Protein AF-A0A261ARB0-F1 (afdb_monomer_lite)

Organism: Caenorhabditis remanei (NCBI:txid31234)

Structure (mmCIF, N/CA/C/O backbone):
data_AF-A0A261ARB0-F1
#
_entry.id   AF-A0A261ARB0-F1
#
loop_
_atom_site.group_PDB
_atom_site.id
_atom_site.type_symbol
_atom_site.label_atom_id
_atom_site.label_alt_id
_atom_site.label_comp_id
_atom_site.label_asym_id
_atom_site.label_entity_id
_atom_site.label_seq_id
_atom_site.pdbx_PDB_ins_code
_atom_site.Cartn_x
_atom_site.Cartn_y
_atom_site.Cartn_z
_atom_site.occupancy
_atom_site.B_iso_or_equiv
_atom_site.auth_seq_id
_atom_site.auth_comp_id
_atom_site.auth_asym_id
_atom_site.auth_atom_id
_atom_site.pdbx_PDB_model_num
ATOM 1 N N . THR A 1 1 ? -3.630 -7.284 15.036 1.00 89.62 1 THR A N 1
ATOM 2 C CA . THR A 1 1 ? -4.280 -7.640 13.750 1.00 89.62 1 THR A CA 1
ATOM 3 C C . THR A 1 1 ? -5.799 -7.590 13.781 1.00 89.62 1 THR A C 1
ATOM 5 O O . THR A 1 1 ? -6.356 -6.786 13.048 1.00 89.62 1 THR A O 1
ATOM 8 N N . ARG A 1 2 ? -6.492 -8.403 14.602 1.00 92.38 2 ARG A N 1
ATOM 9 C CA . ARG A 1 2 ? -7.974 -8.463 14.611 1.00 92.38 2 ARG A CA 1
ATOM 10 C C . ARG A 1 2 ? -8.639 -7.103 14.862 1.00 92.38 2 ARG A C 1
ATOM 12 O O . ARG A 1 2 ? -9.608 -6.782 14.191 1.00 92.38 2 ARG A O 1
ATOM 19 N N . GLN A 1 3 ? -8.074 -6.296 15.763 1.00 92.00 3 GLN A N 1
ATOM 20 C CA . GLN A 1 3 ? -8.519 -4.920 16.012 1.00 92.00 3 GLN A CA 1
ATOM 21 C C . GLN A 1 3 ? -8.447 -4.054 14.749 1.00 92.00 3 GLN A C 1
ATOM 23 O O . GLN A 1 3 ? -9.445 -3.447 14.383 1.00 92.00 3 GLN A O 1
ATOM 28 N N . LEU A 1 4 ? -7.310 -4.048 14.044 1.00 93.94 4 LEU A N 1
ATOM 29 C CA . LEU A 1 4 ? -7.171 -3.296 12.794 1.00 93.94 4 LEU A CA 1
ATOM 30 C C . LEU A 1 4 ? -8.179 -3.771 11.740 1.00 93.94 4 LEU A C 1
ATOM 32 O O . LEU A 1 4 ? -8.838 -2.951 11.116 1.00 93.94 4 LEU A O 1
ATOM 36 N N . ALA A 1 5 ? -8.330 -5.087 11.567 1.00 94.06 5 ALA A N 1
ATOM 37 C CA . ALA A 1 5 ? -9.292 -5.646 10.622 1.00 94.06 5 ALA A CA 1
ATOM 38 C C . ALA A 1 5 ? -10.734 -5.205 10.941 1.00 94.06 5 ALA A C 1
ATOM 40 O O . ALA A 1 5 ? -11.453 -4.758 10.054 1.00 94.06 5 ALA A O 1
ATOM 41 N N . TYR A 1 6 ? -11.137 -5.262 12.211 1.00 94.31 6 TYR A N 1
ATOM 42 C CA . TYR A 1 6 ? -12.455 -4.797 12.644 1.00 94.31 6 TYR A CA 1
ATOM 43 C C . TYR A 1 6 ? -12.663 -3.302 12.362 1.00 94.31 6 TYR A C 1
ATOM 45 O O . TYR A 1 6 ? -13.701 -2.909 11.842 1.00 94.31 6 TYR A O 1
ATOM 53 N N . ARG A 1 7 ? -11.655 -2.470 12.647 1.00 94.62 7 ARG A N 1
ATOM 54 C CA . ARG A 1 7 ? -11.719 -1.019 12.414 1.00 94.62 7 ARG A CA 1
ATOM 55 C C . ARG A 1 7 ? -11.799 -0.684 10.928 1.00 94.62 7 ARG A C 1
ATOM 57 O O . ARG A 1 7 ? -12.638 0.117 10.546 1.00 94.62 7 ARG A O 1
ATOM 64 N N . LEU A 1 8 ? -11.009 -1.354 10.089 1.00 94.56 8 LEU A N 1
ATOM 65 C CA . LEU A 1 8 ? -11.059 -1.186 8.634 1.00 94.56 8 LEU A CA 1
ATOM 66 C C . LEU A 1 8 ? -12.407 -1.612 8.037 1.00 94.56 8 LEU A C 1
ATOM 68 O O . LEU A 1 8 ? -12.865 -0.982 7.093 1.00 94.56 8 LEU A O 1
ATOM 72 N N . GLN A 1 9 ? -13.051 -2.653 8.574 1.00 93.00 9 GLN A N 1
ATOM 73 C CA . GLN A 1 9 ? -14.403 -3.051 8.154 1.00 93.00 9 GLN A CA 1
ATOM 74 C C . GLN A 1 9 ? -15.481 -2.036 8.548 1.00 93.00 9 GLN A C 1
ATOM 76 O O . GLN A 1 9 ? -16.544 -2.029 7.937 1.00 93.00 9 GLN A O 1
ATOM 81 N N . GLY A 1 10 ? -15.222 -1.206 9.563 1.00 92.88 10 GLY A N 1
ATOM 82 C CA . GLY A 1 10 ? -16.124 -0.134 9.979 1.00 92.88 10 GLY A CA 1
ATOM 83 C C . GLY A 1 10 ? -16.085 1.101 9.076 1.00 92.88 10 GLY A C 1
ATOM 84 O O . GLY A 1 10 ? -16.939 1.966 9.230 1.00 92.88 10 GLY A O 1
ATOM 85 N N . ILE A 1 11 ? -15.121 1.192 8.155 1.00 93.12 11 ILE A N 1
ATOM 86 C CA . ILE A 1 11 ? -14.990 2.319 7.228 1.00 93.12 11 ILE A CA 1
ATOM 87 C C . ILE A 1 11 ? -15.753 2.006 5.940 1.00 93.12 11 ILE A C 1
ATOM 89 O O . ILE A 1 11 ? -15.511 0.988 5.282 1.00 93.12 11 ILE A O 1
ATOM 93 N N . ASP A 1 12 ? -16.633 2.923 5.544 1.00 90.44 12 ASP A N 1
ATOM 94 C CA . ASP A 1 12 ? -17.439 2.781 4.336 1.00 90.44 12 ASP A CA 1
ATOM 95 C C . ASP A 1 12 ? -16.574 2.634 3.078 1.00 90.44 12 ASP A C 1
ATOM 97 O O . ASP A 1 12 ? -15.671 3.427 2.793 1.00 90.44 12 ASP A O 1
ATOM 101 N N . GLY A 1 13 ? -16.877 1.599 2.294 1.00 90.00 13 GLY A N 1
ATOM 102 C CA . GLY A 1 13 ? -16.214 1.338 1.021 1.00 90.00 13 GLY A CA 1
ATOM 103 C C . GLY A 1 13 ? -14.846 0.661 1.128 1.00 90.00 13 GLY A C 1
ATOM 104 O O . GLY A 1 13 ? -14.172 0.522 0.104 1.00 90.00 13 GLY A O 1
ATOM 105 N N . ILE A 1 14 ? -14.431 0.212 2.319 1.00 94.94 14 ILE A N 1
ATOM 106 C CA . ILE A 1 14 ? -13.283 -0.684 2.501 1.00 94.94 14 ILE A CA 1
ATOM 107 C C . ILE A 1 14 ? -13.756 -2.136 2.589 1.00 94.94 14 ILE A C 1
ATOM 109 O O . ILE A 1 14 ? -14.727 -2.475 3.256 1.00 94.94 14 ILE A O 1
ATOM 113 N N . SER A 1 15 ? -13.031 -3.032 1.920 1.00 94.62 15 SER A N 1
ATOM 114 C CA . SER A 1 15 ? -13.270 -4.472 1.977 1.00 94.62 15 SER A CA 1
ATOM 115 C C . SER A 1 15 ? -11.968 -5.216 2.249 1.00 94.62 15 SER A C 1
ATOM 117 O O . SER A 1 15 ? -10.971 -5.030 1.547 1.00 94.62 15 SER A O 1
ATOM 119 N N . ILE A 1 16 ? -11.978 -6.090 3.255 1.00 95.31 16 ILE A N 1
ATOM 120 C CA . ILE A 1 16 ? -10.840 -6.960 3.568 1.00 95.31 16 ILE A CA 1
ATOM 121 C C . ILE A 1 16 ? -10.724 -8.069 2.521 1.00 95.31 16 ILE A C 1
ATOM 123 O O . ILE A 1 16 ? -11.716 -8.656 2.088 1.00 95.31 16 ILE A O 1
ATOM 127 N N . LYS A 1 17 ? -9.489 -8.364 2.112 1.00 93.25 17 LYS A N 1
ATOM 128 C CA . LYS A 1 17 ? -9.163 -9.466 1.206 1.00 93.25 17 LYS A CA 1
ATOM 129 C C . LYS A 1 17 ? -8.597 -10.643 1.995 1.00 93.25 17 LYS A C 1
ATOM 131 O O . LYS A 1 17 ? -7.531 -10.537 2.591 1.00 93.25 17 LYS A O 1
ATOM 136 N N . GLY A 1 18 ? -9.300 -11.775 1.940 1.00 89.50 18 GLY A N 1
ATOM 137 C CA . GLY A 1 18 ? -8.934 -12.991 2.671 1.00 89.50 18 GLY A CA 1
ATOM 138 C C . GLY A 1 18 ? -9.277 -12.910 4.161 1.00 89.50 18 GLY A C 1
ATOM 139 O O . GLY A 1 18 ? -10.147 -12.136 4.559 1.00 89.50 18 GLY A O 1
ATOM 140 N N . SER A 1 19 ? -8.601 -13.722 4.975 1.00 86.62 19 SER A N 1
ATOM 141 C CA . SER A 1 19 ? -8.744 -13.724 6.431 1.00 86.62 19 SER A CA 1
ATOM 142 C C . SER A 1 19 ? -7.543 -13.054 7.108 1.00 86.62 19 SER A C 1
ATOM 144 O O . SER A 1 19 ? -6.388 -13.255 6.734 1.00 86.62 19 SER A O 1
ATOM 146 N N . ALA A 1 20 ? -7.817 -12.226 8.116 1.00 89.19 20 ALA A N 1
ATOM 147 C CA . ALA A 1 20 ? -6.812 -11.482 8.876 1.00 89.19 20 ALA A CA 1
ATOM 148 C C . ALA A 1 20 ? -6.380 -12.249 10.143 1.00 89.19 20 ALA A C 1
ATOM 150 O O . ALA A 1 20 ? -6.387 -11.699 11.247 1.00 89.19 20 ALA A O 1
ATOM 151 N N . ASP A 1 21 ? -6.041 -13.532 9.986 1.00 88.94 21 ASP A N 1
ATOM 152 C CA . ASP A 1 21 ? -5.803 -14.447 11.116 1.00 88.94 21 ASP A CA 1
ATOM 153 C C . ASP A 1 21 ? -4.404 -14.299 11.735 1.00 88.94 21 ASP A C 1
ATOM 155 O O . ASP A 1 21 ? -4.194 -14.651 12.894 1.00 88.94 21 ASP A O 1
ATOM 159 N N . LEU A 1 22 ? -3.445 -13.767 10.969 1.00 90.56 22 LEU A N 1
ATOM 160 C CA . LEU A 1 22 ? -2.032 -13.680 11.353 1.00 90.56 22 LEU A CA 1
ATOM 161 C C . LEU A 1 22 ? -1.572 -12.224 11.520 1.00 90.56 22 LEU A C 1
ATOM 163 O O . LEU A 1 22 ? -2.205 -11.437 12.218 1.00 90.56 22 LEU A O 1
ATOM 167 N N . CYS A 1 23 ? -0.433 -11.856 10.937 1.00 92.50 23 CYS A N 1
ATOM 168 C CA . CYS A 1 23 ? 0.206 -10.552 11.094 1.00 92.50 23 CYS A CA 1
ATOM 169 C C . CYS A 1 23 ? 0.070 -9.655 9.861 1.00 92.50 23 CYS A C 1
ATOM 171 O O . CYS A 1 23 ? 0.704 -8.615 9.810 1.00 92.50 23 CYS A O 1
ATOM 173 N N . VAL A 1 24 ? -0.727 -10.020 8.859 1.00 94.69 24 VAL A N 1
ATOM 174 C CA . VAL A 1 24 ? -0.907 -9.198 7.655 1.00 94.69 24 VAL A CA 1
ATOM 175 C C . VAL A 1 24 ? -2.391 -8.974 7.428 1.00 94.69 24 VAL A C 1
ATOM 177 O O . VAL A 1 24 ? -3.173 -9.921 7.464 1.00 94.69 24 VAL A O 1
ATOM 180 N N . VAL A 1 25 ? -2.771 -7.721 7.184 1.00 95.50 25 VAL A N 1
ATOM 181 C CA . VAL A 1 25 ? -4.135 -7.356 6.791 1.00 95.50 25 VAL A CA 1
ATOM 182 C C . VAL A 1 25 ? -4.091 -6.807 5.378 1.00 95.50 25 VAL A C 1
ATOM 184 O O . VAL A 1 25 ? -3.419 -5.809 5.129 1.00 95.50 25 VAL A O 1
ATOM 187 N N . ALA A 1 26 ? -4.788 -7.463 4.454 1.00 95.88 26 ALA A N 1
ATOM 188 C CA . ALA A 1 26 ? -4.976 -6.968 3.099 1.00 95.88 26 ALA A CA 1
ATOM 189 C C . ALA A 1 26 ? -6.374 -6.364 2.961 1.00 95.88 26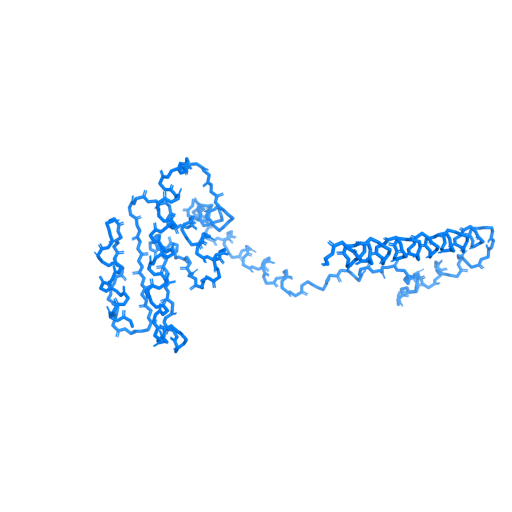 ALA A C 1
ATOM 191 O O . ALA A 1 26 ? -7.364 -6.961 3.386 1.00 95.88 26 ALA A O 1
ATOM 192 N N . PHE A 1 27 ? -6.465 -5.192 2.348 1.00 95.81 27 PHE A N 1
ATOM 193 C CA . PHE A 1 27 ? -7.720 -4.493 2.117 1.00 95.81 27 PHE A CA 1
ATOM 194 C C . PHE A 1 27 ? -7.733 -3.859 0.728 1.00 95.81 27 PHE A C 1
ATOM 196 O O . PHE A 1 27 ? -6.706 -3.646 0.089 1.00 95.81 27 PHE A O 1
ATOM 203 N N . THR A 1 28 ? -8.926 -3.582 0.235 1.00 95.50 28 THR A N 1
ATOM 204 C CA . THR A 1 28 ? -9.155 -2.796 -0.973 1.00 95.50 28 THR A CA 1
ATOM 205 C C . THR A 1 28 ? -10.224 -1.759 -0.678 1.00 95.50 28 THR A C 1
ATOM 207 O O . THR A 1 28 ? -10.920 -1.857 0.334 1.00 95.50 28 THR A O 1
ATOM 210 N N . THR A 1 29 ? -10.387 -0.799 -1.576 1.00 93.75 29 THR A N 1
ATOM 211 C CA . THR A 1 29 ? -11.458 0.189 -1.493 1.00 93.75 29 THR A CA 1
ATOM 212 C C . THR A 1 29 ? -12.139 0.355 -2.846 1.00 93.75 29 THR A C 1
ATOM 214 O O . THR A 1 29 ? -11.484 0.269 -3.886 1.00 93.75 29 THR A O 1
ATOM 217 N N . SER A 1 30 ? -13.462 0.524 -2.832 1.00 90.75 30 SER A N 1
ATOM 218 C CA . SER A 1 30 ? -14.272 0.822 -4.022 1.00 90.75 30 SER A CA 1
ATOM 219 C C . SER A 1 30 ? -14.435 2.319 -4.279 1.00 90.75 30 SER A C 1
ATOM 221 O O . SER A 1 30 ? -14.848 2.704 -5.367 1.00 90.75 30 SER A O 1
ATOM 223 N N . GLU A 1 31 ? -14.127 3.149 -3.285 1.00 87.81 31 GLU A N 1
ATOM 224 C CA . GLU A 1 31 ? -14.414 4.586 -3.290 1.00 87.81 31 GLU A CA 1
ATOM 225 C C . GLU A 1 31 ? -13.315 5.402 -3.972 1.00 87.81 31 GLU A C 1
ATOM 227 O O . GLU A 1 31 ? -13.589 6.405 -4.623 1.00 87.81 31 GLU A O 1
ATOM 232 N N . VAL A 1 32 ? -12.058 4.987 -3.796 1.00 91.38 32 VAL A N 1
ATOM 233 C CA . VAL A 1 32 ? -10.875 5.711 -4.276 1.00 91.38 32 VAL A CA 1
ATOM 234 C C . VAL A 1 32 ? -9.874 4.748 -4.910 1.00 91.38 32 VAL A C 1
ATOM 236 O O . VAL A 1 32 ? -9.939 3.532 -4.728 1.00 91.38 32 VAL A O 1
ATOM 239 N N . ASN A 1 33 ? -8.899 5.273 -5.654 1.00 92.06 33 ASN A N 1
ATOM 240 C CA . ASN A 1 33 ? -7.800 4.447 -6.143 1.00 92.06 33 ASN A CA 1
ATOM 241 C C . ASN A 1 33 ? -6.913 4.002 -4.966 1.00 92.06 33 ASN A C 1
ATOM 243 O O . ASN A 1 33 ? -6.222 4.821 -4.358 1.00 92.06 33 ASN A O 1
ATOM 247 N N . VAL A 1 34 ? -6.898 2.695 -4.680 1.00 94.25 34 VAL A N 1
ATOM 248 C CA . VAL A 1 34 ? -6.126 2.102 -3.574 1.00 94.25 34 VAL A CA 1
ATOM 249 C C . VAL A 1 34 ? -4.637 2.458 -3.623 1.00 94.25 34 VAL A C 1
ATOM 251 O O . VAL A 1 34 ? -4.021 2.630 -2.579 1.00 94.25 34 VAL A O 1
ATOM 254 N N . TYR A 1 35 ? -4.051 2.639 -4.809 1.00 94.62 35 TYR A N 1
ATOM 255 C CA . TYR A 1 35 ? -2.633 2.978 -4.921 1.00 94.62 35 TYR A CA 1
ATOM 256 C C . TYR A 1 35 ? -2.341 4.449 -4.603 1.00 94.62 35 TYR A C 1
ATOM 258 O O . TYR A 1 35 ? -1.287 4.746 -4.050 1.00 94.62 35 TYR A O 1
ATOM 266 N N . ASN A 1 36 ? -3.280 5.359 -4.885 1.00 93.88 36 ASN A N 1
ATOM 267 C CA . ASN A 1 36 ? -3.166 6.750 -4.433 1.00 93.88 36 ASN A CA 1
ATOM 268 C C . ASN A 1 36 ? -3.278 6.829 -2.905 1.00 93.88 36 ASN A C 1
ATOM 270 O O . ASN A 1 36 ? -2.589 7.626 -2.274 1.00 93.88 36 ASN A O 1
ATOM 274 N N . LEU A 1 37 ? -4.119 5.977 -2.305 1.00 94.38 37 LEU A N 1
ATOM 275 C CA . LEU A 1 37 ? -4.201 5.858 -0.851 1.00 94.38 37 LEU A CA 1
ATOM 276 C C . LEU A 1 37 ? -2.881 5.345 -0.267 1.00 94.38 37 LEU A C 1
ATOM 278 O O . LEU A 1 37 ? -2.409 5.890 0.724 1.00 94.38 37 LEU A O 1
ATOM 282 N N . VAL A 1 38 ? -2.246 4.359 -0.907 1.00 95.31 38 VAL A N 1
ATOM 283 C CA . VAL A 1 38 ? -0.901 3.904 -0.520 1.00 95.31 38 VAL A CA 1
ATOM 284 C C . VAL A 1 38 ? 0.112 5.048 -0.595 1.00 95.31 38 VAL A C 1
ATOM 286 O O . VAL A 1 38 ? 0.823 5.266 0.380 1.00 95.31 38 VAL A O 1
ATOM 289 N N . ASP A 1 39 ? 0.150 5.810 -1.692 1.00 94.31 39 ASP A N 1
ATOM 290 C CA . ASP A 1 39 ? 1.046 6.969 -1.827 1.00 94.31 39 ASP A CA 1
ATOM 291 C C . ASP A 1 39 ? 0.828 7.998 -0.703 1.00 94.31 39 ASP A C 1
ATOM 293 O O . ASP A 1 39 ? 1.791 8.479 -0.104 1.00 94.31 39 ASP A O 1
ATOM 297 N N . PHE A 1 40 ? -0.432 8.297 -0.367 1.00 95.00 40 PHE A N 1
ATOM 298 C CA . PHE A 1 40 ? -0.776 9.195 0.737 1.00 95.00 40 PHE A CA 1
ATOM 299 C C . PHE A 1 40 ? -0.267 8.670 2.087 1.00 95.00 40 PHE A C 1
ATOM 301 O O . PHE A 1 40 ? 0.382 9.402 2.835 1.00 95.00 40 PHE A O 1
ATOM 308 N N . MET A 1 41 ? -0.518 7.393 2.384 1.00 95.62 41 MET A N 1
ATOM 309 C CA . MET A 1 41 ? -0.094 6.764 3.636 1.00 95.62 41 MET A CA 1
ATOM 310 C C . MET A 1 41 ? 1.436 6.703 3.747 1.00 95.62 41 MET A C 1
ATOM 312 O O . MET A 1 41 ? 1.986 7.009 4.803 1.00 95.62 41 MET A O 1
ATOM 316 N N . VAL A 1 42 ? 2.140 6.402 2.652 1.00 94.62 42 VAL A N 1
ATOM 317 C CA . VAL A 1 42 ? 3.611 6.415 2.603 1.00 94.62 42 VAL A CA 1
ATOM 318 C C . VAL A 1 42 ? 4.162 7.823 2.821 1.00 94.62 42 VAL A C 1
ATOM 320 O O . VAL A 1 42 ? 5.121 7.990 3.573 1.00 94.62 42 VAL A O 1
ATOM 323 N N . HIS A 1 43 ? 3.536 8.854 2.248 1.00 94.25 43 HIS A N 1
ATOM 324 C CA . HIS A 1 43 ? 3.909 10.247 2.510 1.00 94.25 43 HIS A CA 1
ATOM 325 C C . HIS A 1 43 ? 3.717 10.663 3.973 1.00 94.25 43 HIS A C 1
ATOM 327 O O . HIS A 1 43 ? 4.484 11.483 4.477 1.00 94.25 43 HIS A O 1
ATOM 333 N N . LYS A 1 44 ? 2.729 10.082 4.660 1.00 94.31 44 LYS A N 1
ATOM 334 C CA . LYS A 1 44 ? 2.510 10.239 6.106 1.00 94.31 44 LYS A CA 1
ATOM 335 C C . LYS A 1 44 ? 3.502 9.452 6.970 1.00 94.31 44 LYS A C 1
ATOM 337 O O . LYS A 1 44 ? 3.544 9.660 8.176 1.00 94.31 44 LYS A O 1
ATOM 342 N N . GLY A 1 45 ? 4.322 8.591 6.366 1.00 94.31 45 GLY A N 1
ATOM 343 C CA . GLY A 1 45 ? 5.322 7.774 7.055 1.00 94.31 45 GLY A CA 1
ATOM 344 C C . GLY A 1 45 ? 4.863 6.349 7.367 1.00 94.31 45 GLY A C 1
ATOM 345 O O . GLY A 1 45 ? 5.612 5.591 7.982 1.00 94.31 45 GLY A O 1
ATOM 346 N N . TRP A 1 46 ? 3.670 5.948 6.925 1.00 95.94 46 TRP A N 1
ATOM 347 C CA . TRP A 1 46 ? 3.180 4.586 7.104 1.00 95.94 46 TRP A CA 1
ATOM 348 C C . TRP A 1 46 ? 3.773 3.635 6.069 1.00 95.94 46 TRP A C 1
ATOM 350 O O . TRP A 1 46 ? 3.867 3.943 4.881 1.00 95.94 46 TRP A O 1
ATOM 360 N N . HIS A 1 47 ? 4.117 2.426 6.504 1.00 94.31 47 HIS A N 1
ATOM 361 C CA . HIS A 1 47 ? 4.552 1.371 5.598 1.00 94.31 47 HIS A CA 1
ATOM 362 C C . HIS A 1 47 ? 3.348 0.545 5.128 1.00 94.31 47 HIS A C 1
ATOM 364 O O . HIS A 1 47 ? 2.851 -0.320 5.851 1.00 94.31 47 HIS A O 1
ATOM 370 N N . VAL A 1 48 ? 2.869 0.834 3.917 1.00 95.50 48 VAL A N 1
ATOM 371 C CA . VAL A 1 48 ? 1.750 0.129 3.283 1.00 95.50 48 VAL A CA 1
ATOM 372 C C . VAL A 1 48 ? 2.201 -0.397 1.927 1.00 95.50 48 VAL A C 1
ATOM 374 O O . VAL A 1 48 ? 2.673 0.365 1.086 1.00 95.50 48 VAL A O 1
ATOM 377 N N . ASP A 1 49 ? 2.031 -1.696 1.702 1.00 94.62 49 ASP A N 1
ATOM 378 C CA . ASP A 1 49 ? 2.465 -2.341 0.468 1.00 94.62 49 ASP A CA 1
ATOM 379 C C . ASP A 1 49 ? 1.306 -2.453 -0.532 1.00 94.62 49 ASP A C 1
ATOM 381 O O . ASP A 1 49 ? 0.273 -3.051 -0.214 1.00 94.62 49 ASP A O 1
ATOM 385 N N . PRO A 1 50 ? 1.461 -1.961 -1.768 1.00 95.25 50 PRO A N 1
ATOM 386 C CA . PRO A 1 50 ? 0.485 -2.172 -2.831 1.00 95.25 50 PRO A CA 1
ATOM 387 C C . PRO A 1 50 ? 0.537 -3.615 -3.373 1.00 95.25 50 PRO A C 1
ATOM 389 O O . PRO A 1 50 ? 1.597 -4.221 -3.520 1.00 95.25 50 PRO A O 1
ATOM 392 N N . LEU A 1 51 ? -0.628 -4.164 -3.718 1.00 94.44 51 LEU A N 1
ATOM 393 C CA . LEU A 1 51 ? -0.820 -5.481 -4.328 1.00 94.44 51 LEU A CA 1
ATOM 394 C C . LEU A 1 51 ? -1.457 -5.333 -5.709 1.00 94.44 51 LEU A C 1
ATOM 396 O O . LEU A 1 51 ? -2.410 -4.576 -5.874 1.00 94.44 51 LEU A O 1
ATOM 400 N N . LEU A 1 52 ? -0.953 -6.087 -6.691 1.00 89.69 52 LEU A N 1
ATOM 401 C CA . LEU A 1 52 ? -1.340 -5.926 -8.097 1.00 89.69 52 LEU A CA 1
ATOM 402 C C . LEU A 1 52 ? -2.512 -6.829 -8.536 1.00 89.69 52 LEU A C 1
ATOM 404 O O . LEU A 1 52 ? -3.333 -6.408 -9.352 1.00 89.69 52 LEU A O 1
ATOM 408 N N . SER A 1 53 ? -2.603 -8.063 -8.022 1.00 85.62 53 SER A N 1
ATOM 409 C CA . SER A 1 53 ? -3.576 -9.072 -8.475 1.00 85.62 53 SER A CA 1
ATOM 410 C C . SER A 1 53 ? -4.199 -9.841 -7.297 1.00 85.62 53 SER A C 1
ATOM 412 O O . SER A 1 53 ? -3.601 -10.809 -6.825 1.00 85.62 53 SER A O 1
ATOM 414 N N . PRO A 1 54 ? -5.388 -9.441 -6.803 1.00 90.38 54 PRO A N 1
ATOM 415 C CA . PRO A 1 54 ? -6.187 -8.273 -7.198 1.00 90.38 54 PRO A CA 1
ATOM 416 C C . PRO A 1 54 ? -5.602 -6.945 -6.681 1.00 90.38 54 PRO A C 1
ATOM 418 O O . PRO A 1 54 ? -4.761 -6.943 -5.786 1.00 90.38 54 PRO A O 1
ATOM 421 N N . ALA A 1 55 ? -6.090 -5.817 -7.214 1.00 92.44 55 ALA A N 1
ATOM 422 C CA . ALA A 1 55 ? -5.710 -4.484 -6.742 1.00 92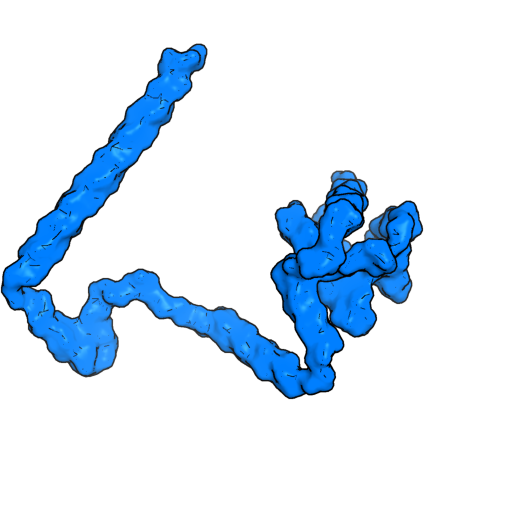.44 55 ALA A CA 1
ATOM 423 C C . ALA A 1 55 ? -6.115 -4.294 -5.272 1.00 92.44 55 ALA A C 1
ATOM 425 O O . ALA A 1 55 ? -7.303 -4.293 -4.927 1.00 92.44 55 ALA A O 1
ATOM 426 N N . ALA A 1 56 ? -5.120 -4.172 -4.406 1.00 95.38 56 ALA A N 1
ATOM 427 C CA . ALA A 1 56 ? -5.297 -4.076 -2.966 1.00 95.38 56 ALA A CA 1
ATOM 428 C C . ALA A 1 56 ? -4.073 -3.405 -2.334 1.00 95.38 56 ALA A C 1
ATOM 430 O O . ALA A 1 56 ? -3.079 -3.131 -3.002 1.00 95.38 56 ALA A O 1
ATOM 431 N N . ALA A 1 57 ? -4.146 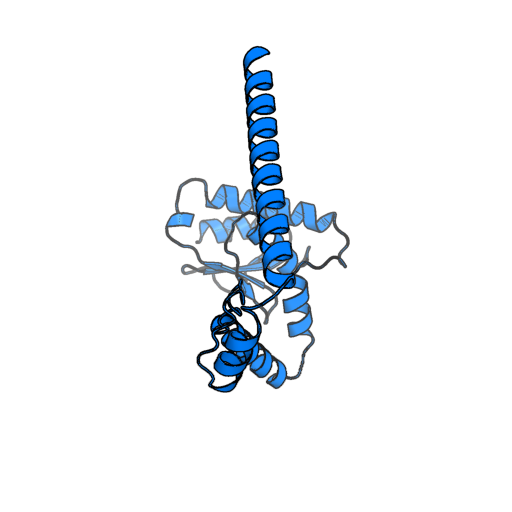-3.163 -1.037 1.00 95.94 57 ALA A N 1
ATOM 432 C CA . ALA A 1 57 ? -3.023 -2.793 -0.200 1.00 95.94 57 ALA A CA 1
ATOM 433 C C . ALA A 1 57 ? -2.926 -3.794 0.953 1.00 95.94 57 ALA A C 1
ATOM 435 O O . ALA A 1 57 ? -3.942 -4.318 1.414 1.00 95.94 57 ALA A O 1
ATOM 436 N N . ARG A 1 58 ? -1.714 -4.079 1.422 1.00 95.25 58 ARG A N 1
ATOM 437 C CA . ARG A 1 58 ? -1.482 -4.885 2.619 1.00 95.25 58 ARG A CA 1
ATOM 438 C C . ARG A 1 58 ? -0.662 -4.113 3.635 1.00 95.25 58 ARG A C 1
ATOM 440 O O . ARG A 1 58 ? 0.216 -3.330 3.286 1.00 95.25 58 ARG A O 1
ATOM 447 N N . ILE A 1 59 ? -0.937 -4.396 4.897 1.00 95.62 59 ILE A N 1
ATOM 448 C CA . ILE A 1 59 ? -0.243 -3.807 6.031 1.00 95.62 59 ILE A CA 1
ATOM 449 C C . ILE A 1 59 ? 0.330 -4.956 6.860 1.00 95.62 59 ILE A C 1
ATOM 451 O O . ILE A 1 59 ? -0.445 -5.770 7.383 1.00 95.62 59 ILE A O 1
ATOM 455 N N . PRO A 1 60 ? 1.663 -5.070 6.962 1.00 94.06 60 PRO A N 1
ATOM 456 C CA . PRO A 1 60 ? 2.291 -5.967 7.914 1.00 94.06 60 PRO A CA 1
ATOM 457 C C . PRO A 1 60 ? 2.220 -5.360 9.321 1.00 94.06 60 PRO A C 1
ATOM 459 O O . PRO A 1 60 ? 2.752 -4.289 9.585 1.00 94.06 60 PRO A O 1
ATOM 462 N N . ILE A 1 61 ? 1.575 -6.074 10.237 1.00 93.69 61 ILE A N 1
ATOM 463 C CA . ILE A 1 61 ? 1.511 -5.742 11.656 1.00 93.69 61 ILE A CA 1
ATOM 464 C C . ILE A 1 61 ? 2.789 -6.222 12.326 1.00 93.69 61 ILE A C 1
ATOM 466 O O . ILE A 1 61 ? 3.035 -7.423 12.462 1.00 93.69 61 ILE A O 1
ATOM 470 N N . THR A 1 62 ? 3.588 -5.262 12.761 1.00 92.62 62 THR A N 1
ATOM 471 C CA . THR A 1 62 ? 4.796 -5.466 13.559 1.00 92.62 62 THR A CA 1
ATOM 472 C C . THR A 1 62 ? 4.531 -5.108 15.022 1.00 92.62 62 THR A C 1
ATOM 474 O O . THR A 1 62 ? 3.479 -4.569 15.364 1.00 92.62 62 THR A O 1
ATOM 477 N N . LEU A 1 63 ? 5.500 -5.376 15.903 1.00 93.81 63 LEU A N 1
ATOM 478 C CA . LEU A 1 63 ? 5.393 -5.023 17.325 1.00 93.81 63 LEU A CA 1
ATOM 479 C C . LEU A 1 63 ? 5.200 -3.516 17.556 1.00 93.81 63 LEU A C 1
ATOM 481 O O . LEU A 1 63 ? 4.472 -3.146 18.468 1.00 93.81 63 LEU A O 1
ATOM 485 N N . SER A 1 64 ? 5.769 -2.657 16.705 1.00 90.38 64 SER A N 1
ATOM 486 C CA . SER A 1 64 ? 5.596 -1.200 16.797 1.00 90.38 64 SER A CA 1
ATOM 487 C C . SER A 1 64 ? 4.159 -0.747 16.525 1.00 90.38 64 SER A C 1
ATOM 489 O O . SER A 1 64 ? 3.730 0.274 17.040 1.00 90.38 64 SER A O 1
ATOM 491 N N . MET A 1 65 ? 3.380 -1.510 15.748 1.00 92.25 65 MET A N 1
ATOM 492 C CA . MET A 1 65 ? 1.952 -1.227 15.551 1.00 92.25 65 MET A CA 1
ATOM 493 C C . MET A 1 65 ? 1.081 -1.674 16.731 1.00 92.25 65 MET A C 1
ATOM 495 O O . MET A 1 65 ? -0.110 -1.379 16.743 1.00 92.25 65 MET A O 1
ATOM 499 N N . CYS A 1 66 ? 1.637 -2.420 17.688 1.00 91.75 66 CYS A N 1
ATOM 500 C CA . CYS A 1 66 ? 0.921 -2.857 18.885 1.00 91.75 66 CYS A CA 1
ATOM 501 C C . CYS A 1 66 ? 1.035 -1.857 20.044 1.00 91.75 66 CYS A C 1
ATOM 503 O O . CYS A 1 66 ? 0.431 -2.095 21.089 1.00 91.75 66 CYS A O 1
ATOM 505 N N . GLU A 1 67 ? 1.809 -0.780 19.888 1.00 94.12 67 GLU A N 1
ATOM 506 C CA . GLU A 1 67 ? 1.848 0.305 20.866 1.00 94.12 67 GLU A CA 1
ATOM 507 C C . GLU A 1 67 ? 0.491 1.015 20.940 1.00 94.12 67 GLU A C 1
ATOM 509 O O . GLU A 1 67 ? -0.264 1.088 19.963 1.00 94.12 67 GLU A O 1
ATOM 514 N N . GLU A 1 68 ? 0.165 1.510 22.131 1.00 93.69 68 GLU A N 1
ATOM 515 C CA . GLU A 1 68 ? -1.134 2.110 22.408 1.00 93.69 68 GLU A CA 1
ATOM 516 C C . GLU A 1 68 ? -1.365 3.347 21.531 1.00 93.69 68 GLU A C 1
ATOM 518 O O . GLU A 1 68 ? -0.505 4.217 21.405 1.00 93.69 68 GLU A O 1
ATOM 523 N N . GLY A 1 69 ? -2.531 3.408 20.888 1.00 93.44 69 GLY A N 1
ATOM 524 C CA . GLY A 1 69 ? -2.913 4.514 20.016 1.00 93.44 69 GLY A CA 1
ATOM 525 C C . GLY A 1 69 ? -2.379 4.426 18.585 1.00 93.44 69 GLY A C 1
ATOM 526 O O .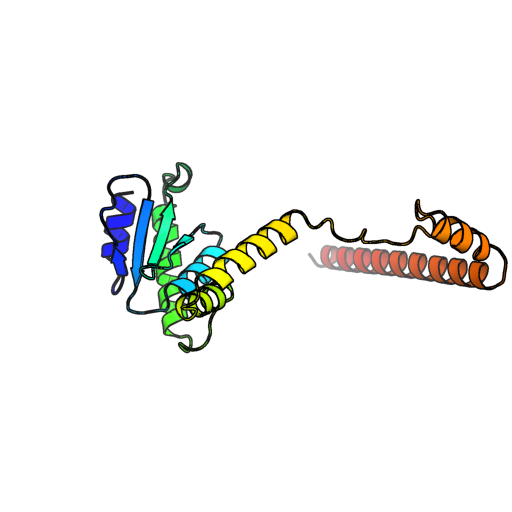 GLY A 1 69 ? -2.906 5.127 17.726 1.00 93.44 69 GLY A O 1
ATOM 527 N N . VAL A 1 70 ? -1.396 3.578 18.258 1.00 95.44 70 VAL A N 1
ATOM 528 C CA . VAL A 1 70 ? -0.829 3.541 16.891 1.00 95.44 70 VAL A CA 1
ATOM 529 C C . VAL A 1 70 ? -1.857 3.063 15.862 1.00 95.44 70 VAL A C 1
ATOM 531 O O . VAL A 1 70 ? -1.923 3.599 14.757 1.00 95.44 70 VAL A O 1
ATOM 534 N N . ILE A 1 71 ? -2.700 2.088 16.220 1.00 94.31 71 ILE A N 1
ATOM 535 C CA . ILE A 1 71 ? -3.781 1.609 15.343 1.00 94.31 71 ILE A CA 1
ATOM 536 C C . ILE A 1 71 ? -4.837 2.701 15.147 1.00 94.31 71 ILE A C 1
ATOM 538 O O . ILE A 1 71 ? -5.350 2.863 14.045 1.00 94.31 71 ILE A O 1
ATOM 542 N N . GLU A 1 72 ? -5.161 3.451 16.197 1.00 94.94 72 GLU A N 1
ATOM 543 C CA . GLU A 1 72 ? -6.106 4.565 16.148 1.00 94.94 72 GLU A CA 1
ATOM 544 C C . GLU A 1 72 ? -5.601 5.663 15.204 1.00 94.94 72 GLU A C 1
ATOM 546 O O . GLU A 1 72 ? -6.307 6.006 14.260 1.00 94.94 72 GLU A O 1
ATOM 551 N N . HIS A 1 73 ? -4.350 6.105 15.372 1.00 95.75 73 HIS A N 1
ATOM 552 C CA . HIS A 1 73 ? -3.724 7.106 14.502 1.00 95.75 73 HIS A CA 1
ATOM 553 C C . HIS A 1 73 ? -3.636 6.625 13.049 1.00 95.75 73 HIS A C 1
ATOM 555 O O . HIS A 1 73 ? -3.868 7.397 12.122 1.00 95.75 73 HIS A O 1
ATOM 561 N N . PHE A 1 74 ? -3.341 5.337 12.836 1.00 95.94 74 PHE A N 1
ATOM 562 C CA . PHE A 1 74 ? -3.338 4.748 11.498 1.00 95.94 74 PHE A CA 1
ATOM 563 C C . PHE A 1 74 ? -4.707 4.869 10.820 1.00 95.94 74 PHE A C 1
ATOM 565 O O . PHE A 1 74 ? -4.787 5.221 9.645 1.00 95.94 74 PHE A O 1
ATOM 572 N N . ILE A 1 75 ? -5.780 4.553 11.550 1.00 95.75 75 ILE A N 1
ATOM 573 C CA . ILE A 1 75 ? -7.149 4.619 11.033 1.00 95.75 75 ILE A CA 1
ATOM 574 C C . ILE A 1 75 ? -7.555 6.069 10.749 1.00 95.75 75 ILE A C 1
ATOM 576 O O . ILE A 1 75 ? -8.101 6.329 9.681 1.00 95.75 75 ILE A O 1
ATOM 580 N N . GLU A 1 76 ? -7.228 7.006 11.639 1.00 96.06 76 GLU A N 1
ATOM 581 C CA . GLU A 1 76 ? -7.495 8.437 11.444 1.00 96.06 76 GLU A CA 1
ATOM 582 C C . GLU A 1 76 ? -6.801 8.983 10.188 1.00 96.06 76 GLU A C 1
ATOM 584 O O . GLU A 1 76 ? -7.440 9.606 9.338 1.00 96.06 76 GLU A O 1
ATOM 589 N N . ASP A 1 77 ? -5.505 8.702 10.014 1.00 96.50 77 ASP A N 1
ATOM 590 C CA . ASP A 1 77 ? -4.774 9.110 8.812 1.00 96.50 77 ASP A CA 1
ATOM 591 C C . ASP A 1 77 ? -5.356 8.469 7.545 1.00 96.50 77 ASP A C 1
ATOM 593 O O . ASP A 1 77 ? -5.412 9.111 6.492 1.00 96.50 77 ASP A O 1
ATOM 597 N N . LEU A 1 78 ? -5.818 7.221 7.634 1.00 95.44 78 LEU A N 1
ATOM 598 C CA . LEU A 1 78 ? -6.421 6.511 6.513 1.00 95.44 78 LEU A CA 1
ATOM 599 C C . LEU A 1 78 ? -7.775 7.115 6.109 1.00 95.44 78 LEU A C 1
ATOM 601 O O . LEU A 1 78 ? -8.025 7.296 4.916 1.00 95.44 78 LEU A O 1
ATOM 605 N N . GLU A 1 79 ? -8.623 7.486 7.068 1.00 94.44 79 GLU A N 1
ATOM 606 C CA . GLU A 1 79 ? -9.889 8.188 6.818 1.00 94.44 79 GLU A CA 1
ATOM 607 C C . GLU A 1 79 ? -9.657 9.573 6.201 1.00 94.44 79 GLU A C 1
ATOM 609 O O . GLU A 1 79 ? -10.303 9.931 5.209 1.00 94.44 79 GLU A O 1
ATOM 614 N N . VAL A 1 80 ? -8.680 10.327 6.717 1.00 94.69 80 VAL A N 1
ATOM 615 C CA . VAL A 1 80 ? -8.253 11.608 6.134 1.00 94.69 80 VAL A CA 1
ATOM 616 C C . VAL A 1 80 ? -7.753 11.406 4.702 1.00 94.69 80 VAL A C 1
ATOM 618 O O . VAL A 1 80 ? -8.112 12.176 3.809 1.00 94.69 80 VAL A O 1
ATOM 621 N N . GLY A 1 81 ? -6.969 10.355 4.453 1.00 93.38 81 GLY A N 1
ATOM 622 C CA . GLY A 1 81 ? -6.497 9.990 3.120 1.00 93.38 81 GLY A CA 1
ATOM 623 C C . GLY A 1 81 ? -7.643 9.709 2.152 1.00 93.38 81 GLY A C 1
ATOM 624 O O . GLY A 1 81 ? -7.659 10.245 1.045 1.00 93.38 81 GLY A O 1
ATOM 625 N N . ILE A 1 82 ? -8.642 8.933 2.576 1.00 92.94 82 ILE A N 1
ATOM 626 C CA . ILE A 1 82 ? -9.834 8.648 1.768 1.00 92.94 82 ILE A CA 1
ATOM 627 C C . ILE A 1 82 ? -10.622 9.933 1.488 1.00 92.94 82 ILE A C 1
ATOM 629 O O . ILE A 1 82 ? -10.986 10.178 0.340 1.00 92.94 82 ILE A O 1
ATOM 633 N N . CYS A 1 83 ? -10.849 10.782 2.492 1.00 92.50 83 CYS A N 1
ATOM 634 C CA . CYS A 1 83 ? -11.565 12.050 2.327 1.00 92.50 83 CYS A CA 1
ATOM 635 C C . CYS A 1 83 ? -10.850 12.997 1.344 1.00 92.50 83 CYS A C 1
ATOM 637 O O . CYS A 1 83 ? -11.462 13.537 0.418 1.00 92.50 83 CYS A O 1
ATOM 639 N N . ASN A 1 84 ? -9.528 13.129 1.475 1.00 91.19 84 ASN A N 1
ATOM 640 C CA . ASN A 1 84 ? -8.710 13.935 0.570 1.00 91.19 84 ASN A CA 1
ATOM 641 C C . ASN A 1 84 ? -8.758 13.401 -0.865 1.00 91.19 84 ASN A C 1
ATOM 643 O O . ASN A 1 84 ? -8.894 14.173 -1.809 1.00 91.19 84 ASN A O 1
ATOM 647 N N . LEU A 1 85 ? -8.702 12.082 -1.041 1.00 90.75 85 LEU A N 1
ATOM 648 C CA . LEU A 1 85 ? -8.744 11.467 -2.365 1.00 90.75 85 LEU A CA 1
ATOM 649 C C . LEU A 1 85 ? -10.132 11.509 -3.006 1.00 90.75 85 LEU A C 1
ATOM 651 O O . LEU A 1 85 ? -10.210 11.546 -4.228 1.00 90.75 85 LEU A O 1
ATOM 655 N N . LYS A 1 86 ? -11.212 11.563 -2.216 1.00 88.44 86 LYS A N 1
ATOM 656 C CA . LYS A 1 86 ? -12.574 11.794 -2.727 1.00 88.44 86 LYS A CA 1
ATOM 657 C C . LYS A 1 86 ? -12.762 13.204 -3.292 1.00 88.44 86 LYS A C 1
ATOM 659 O O . LYS A 1 86 ? -13.566 13.382 -4.200 1.00 88.44 86 LYS A O 1
ATOM 664 N N . SER A 1 87 ? -12.053 14.201 -2.756 1.00 84.94 87 SER A N 1
ATOM 665 C CA . SER A 1 87 ? -12.123 15.587 -3.251 1.00 84.94 87 SER A CA 1
ATOM 666 C C . SER A 1 87 ? -11.179 15.867 -4.426 1.00 84.94 87 SER A C 1
ATOM 668 O O . SER A 1 87 ? -11.362 16.852 -5.141 1.00 84.94 87 SER A O 1
ATOM 670 N N . MET A 1 88 ? -10.186 15.003 -4.652 1.00 78.56 88 MET A N 1
ATOM 671 C CA . MET A 1 88 ? -9.315 15.070 -5.822 1.00 78.56 88 MET A CA 1
ATOM 672 C C . MET A 1 88 ? -9.968 14.443 -7.060 1.00 78.56 88 MET A C 1
ATOM 674 O O . MET A 1 88 ? -10.682 13.447 -6.980 1.00 78.56 88 MET A O 1
ATOM 678 N N . GLU A 1 89 ? -9.673 15.004 -8.233 1.00 71.31 89 GLU A N 1
ATOM 679 C CA . GLU A 1 89 ? -10.041 14.401 -9.517 1.00 71.31 89 GLU A CA 1
ATOM 680 C C . GLU A 1 89 ? -9.411 13.007 -9.658 1.00 71.31 89 GLU A C 1
ATOM 682 O O . GLU A 1 89 ? -8.214 12.827 -9.412 1.00 71.31 89 GLU A O 1
ATOM 687 N N . SER A 1 90 ? -10.199 12.031 -10.121 1.00 67.44 90 SER A N 1
ATOM 688 C CA . SER A 1 90 ? -9.788 10.625 -10.261 1.00 67.44 90 SER A CA 1
ATOM 689 C C . SER A 1 90 ? -8.576 10.401 -11.172 1.00 67.44 90 SER A C 1
ATOM 691 O O . SER A 1 90 ? -7.934 9.354 -11.088 1.00 67.44 90 SER A O 1
ATOM 693 N N . ASP A 1 91 ? -8.264 11.369 -12.036 1.00 68.31 91 ASP A N 1
ATOM 694 C CA . ASP A 1 91 ? -7.207 11.266 -13.045 1.00 68.31 91 ASP A CA 1
ATOM 695 C C . ASP A 1 91 ? -5.814 11.625 -12.513 1.00 68.31 91 ASP A C 1
ATOM 697 O O . ASP A 1 91 ? -4.807 11.300 -13.148 1.00 68.31 91 ASP A O 1
ATOM 701 N N . LYS A 1 92 ? -5.714 12.251 -11.33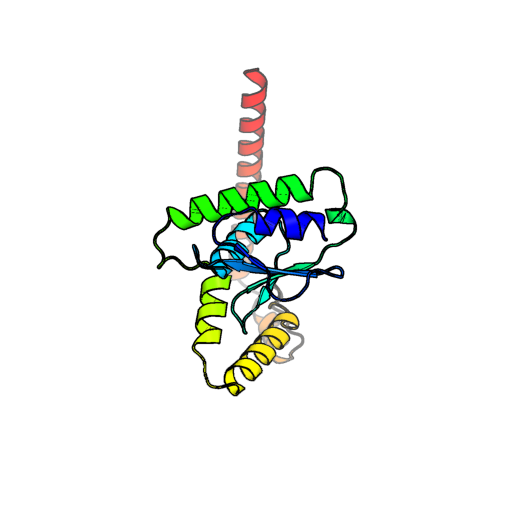2 1.00 79.69 92 LYS A N 1
ATOM 702 C CA . LYS A 1 92 ? -4.413 12.527 -10.713 1.00 79.69 92 LYS A CA 1
ATOM 703 C C . LYS A 1 92 ? -3.896 11.269 -10.025 1.00 79.69 92 LYS A C 1
ATOM 705 O O . LYS A 1 92 ? -4.359 10.872 -8.956 1.00 79.69 92 LYS A O 1
ATOM 710 N N . LEU A 1 93 ? -2.916 10.636 -10.659 1.00 82.25 93 LEU A N 1
ATOM 711 C CA . LEU A 1 93 ? -2.215 9.478 -10.118 1.00 82.25 93 LEU A CA 1
ATOM 712 C C . LEU A 1 93 ? -0.922 9.916 -9.425 1.00 82.25 93 LEU A C 1
ATOM 714 O O . LEU A 1 93 ? -0.137 10.682 -9.985 1.00 82.25 93 LEU A O 1
ATOM 718 N N . GLY A 1 94 ? -0.688 9.397 -8.221 1.00 85.12 94 GLY A N 1
ATOM 719 C CA . GLY A 1 94 ? 0.603 9.480 -7.546 1.00 85.12 94 GLY A CA 1
ATOM 720 C C . GLY A 1 94 ? 1.680 8.647 -8.247 1.00 85.12 94 GLY A C 1
ATOM 721 O O . GLY A 1 94 ? 1.433 7.976 -9.258 1.00 85.12 94 GLY A O 1
ATOM 722 N N . THR A 1 95 ? 2.902 8.690 -7.719 1.00 87.75 95 THR A N 1
ATOM 723 C CA . THR A 1 95 ? 4.050 7.981 -8.303 1.00 87.75 95 THR A CA 1
ATOM 724 C C . THR A 1 95 ? 3.831 6.468 -8.306 1.00 87.75 95 THR A C 1
ATOM 726 O O . THR A 1 95 ? 3.962 5.829 -9.355 1.00 87.75 95 THR A O 1
ATOM 729 N N . THR A 1 96 ? 3.449 5.884 -7.164 1.00 88.19 96 THR A N 1
ATOM 730 C CA . THR A 1 96 ? 3.194 4.440 -7.058 1.00 88.19 96 THR A CA 1
ATOM 731 C C . THR A 1 96 ? 1.939 4.074 -7.833 1.00 88.19 96 THR A C 1
ATOM 733 O O . THR A 1 96 ? 1.940 3.095 -8.578 1.00 88.19 96 THR A O 1
ATOM 736 N N . ALA A 1 97 ? 0.885 4.885 -7.742 1.00 89.44 97 ALA A N 1
ATOM 737 C CA . ALA A 1 97 ? -0.344 4.637 -8.486 1.00 89.44 97 ALA A CA 1
ATOM 738 C C . ALA A 1 97 ? -0.140 4.598 -10.002 1.00 89.44 97 ALA A C 1
ATOM 740 O O . ALA A 1 97 ? -0.651 3.693 -10.663 1.00 89.44 97 ALA A O 1
ATOM 741 N N . SER A 1 98 ? 0.654 5.519 -10.550 1.00 91.25 98 SER A N 1
ATOM 742 C CA . SER A 1 98 ? 1.000 5.538 -11.974 1.00 91.25 98 SER A CA 1
ATOM 743 C C . SER A 1 98 ? 1.743 4.267 -12.383 1.00 91.25 98 SER A C 1
ATOM 745 O O . SER A 1 98 ? 1.402 3.636 -13.385 1.00 91.25 98 SER A O 1
ATOM 747 N N . PHE A 1 99 ? 2.718 3.850 -11.572 1.00 90.00 99 PHE A N 1
ATOM 748 C CA . PHE A 1 99 ? 3.512 2.652 -11.818 1.00 90.00 99 PHE A CA 1
ATOM 749 C C . PHE A 1 99 ? 2.666 1.370 -11.786 1.00 90.00 99 PHE A C 1
ATOM 751 O O . PHE A 1 99 ? 2.698 0.579 -12.728 1.00 90.00 99 PHE A O 1
ATOM 758 N N . TYR A 1 100 ? 1.848 1.179 -10.748 1.00 90.19 100 TYR A N 1
ATOM 759 C CA . TYR A 1 100 ? 1.000 -0.010 -10.616 1.00 90.19 100 TYR A CA 1
ATOM 760 C C . TYR A 1 100 ? -0.138 -0.038 -11.643 1.00 90.19 100 TYR A C 1
ATOM 762 O O . TYR A 1 100 ? -0.501 -1.109 -12.134 1.00 90.19 100 T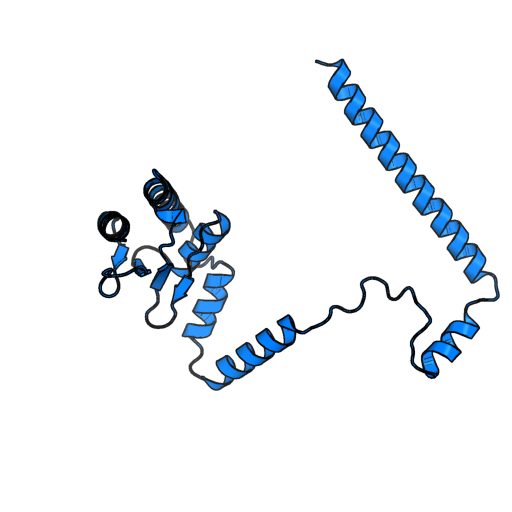YR A O 1
ATOM 770 N N . HIS A 1 101 ? -0.677 1.122 -12.028 1.00 88.12 101 HIS A N 1
ATOM 771 C CA . HIS A 1 101 ? -1.663 1.211 -13.106 1.00 88.12 101 HIS A CA 1
ATOM 772 C C . HIS A 1 101 ? -1.062 0.855 -14.466 1.00 88.12 101 HIS A C 1
ATOM 774 O O . HIS A 1 101 ? -1.694 0.138 -15.242 1.00 88.12 101 HIS A O 1
ATOM 780 N N . MET A 1 102 ? 0.169 1.303 -14.738 1.00 88.62 102 MET A N 1
ATOM 781 C CA . MET A 1 102 ? 0.926 0.883 -15.918 1.00 88.62 102 MET A CA 1
ATOM 782 C C . MET A 1 102 ? 1.116 -0.637 -15.911 1.00 88.62 102 MET A C 1
ATOM 784 O O . MET A 1 102 ? 0.709 -1.293 -16.865 1.00 88.62 102 MET A O 1
ATOM 788 N N . LEU A 1 103 ? 1.644 -1.208 -14.823 1.00 87.50 103 LEU A N 1
ATOM 789 C CA . LEU A 1 103 ? 1.876 -2.653 -14.712 1.00 87.50 103 LEU A CA 1
ATOM 790 C C . LEU A 1 103 ? 0.602 -3.479 -14.908 1.00 87.50 103 LEU A C 1
ATOM 792 O O . LEU A 1 103 ? 0.646 -4.518 -15.554 1.00 87.50 103 LEU A O 1
ATOM 796 N N . LYS A 1 104 ? -0.547 -3.009 -14.409 1.00 85.25 104 LYS A N 1
ATOM 797 C CA . LYS A 1 104 ? -1.833 -3.699 -14.587 1.00 85.25 104 LYS A CA 1
ATOM 798 C C . LYS A 1 104 ? -2.283 -3.759 -16.053 1.00 85.25 104 LYS A C 1
ATOM 800 O O . LYS A 1 104 ? -2.998 -4.684 -16.424 1.00 85.25 104 LYS A O 1
ATOM 805 N N . LYS A 1 105 ? -1.912 -2.769 -16.872 1.00 86.12 105 LYS A N 1
ATOM 806 C CA . LYS A 1 105 ? -2.246 -2.721 -18.307 1.00 86.12 105 LYS A CA 1
ATOM 807 C C . LYS A 1 105 ? -1.288 -3.539 -19.170 1.00 86.12 105 LYS A C 1
ATOM 809 O O . LYS A 1 105 ? -1.647 -3.903 -20.289 1.00 86.12 105 LYS A O 1
ATOM 814 N N . VAL A 1 106 ? -0.074 -3.793 -18.688 1.00 85.38 106 VAL A N 1
ATOM 815 C CA . VAL A 1 106 ? 0.926 -4.566 -19.423 1.00 85.38 106 VAL A CA 1
ATOM 816 C C . VAL A 1 106 ? 0.552 -6.047 -19.366 1.00 85.38 106 VAL A C 1
ATOM 818 O O . VAL A 1 106 ? 0.656 -6.693 -18.329 1.00 85.38 106 VAL A O 1
ATOM 821 N N . ASN A 1 107 ? 0.125 -6.595 -20.504 1.00 78.50 107 ASN A N 1
ATOM 822 C CA . ASN A 1 107 ? -0.188 -8.023 -20.629 1.00 78.50 107 ASN A CA 1
ATOM 823 C C . ASN A 1 107 ? 1.065 -8.892 -20.828 1.00 78.50 107 ASN A C 1
ATOM 825 O O . ASN A 1 107 ? 1.020 -10.100 -20.590 1.00 78.50 107 ASN A O 1
ATOM 829 N N . ASP A 1 108 ? 2.172 -8.292 -21.272 1.00 86.44 108 ASP A N 1
ATOM 830 C CA . ASP A 1 108 ? 3.421 -9.001 -21.528 1.00 86.44 108 ASP A CA 1
ATOM 831 C C . ASP A 1 108 ? 4.264 -9.125 -20.252 1.00 86.44 108 ASP A C 1
ATOM 833 O O . ASP A 1 108 ? 4.793 -8.147 -19.721 1.00 86.44 108 ASP A O 1
ATOM 837 N N . LYS A 1 109 ? 4.403 -10.357 -19.760 1.00 81.62 109 LYS A N 1
ATOM 838 C CA . LYS A 1 109 ? 5.165 -10.655 -18.543 1.00 81.62 109 LYS A CA 1
ATOM 839 C C . LYS A 1 109 ? 6.676 -10.487 -18.727 1.00 81.62 109 LYS A C 1
ATOM 841 O O . LYS A 1 109 ? 7.367 -10.327 -17.726 1.00 81.62 109 LYS A O 1
ATOM 846 N N . THR A 1 110 ? 7.185 -10.497 -19.960 1.00 89.19 110 THR A N 1
ATOM 847 C CA . THR A 1 110 ? 8.623 -10.317 -20.230 1.00 89.19 110 THR A CA 1
ATOM 848 C C . THR A 1 110 ? 9.099 -8.911 -19.861 1.00 89.19 110 THR A C 1
ATOM 850 O O . THR A 1 110 ? 10.155 -8.756 -19.258 1.00 89.19 110 THR A O 1
ATOM 853 N N . LEU A 1 111 ? 8.264 -7.890 -20.078 1.00 86.62 111 LEU A N 1
ATOM 854 C CA . LEU A 1 111 ? 8.566 -6.508 -19.691 1.00 86.62 111 LEU A CA 1
ATOM 855 C C . LEU A 1 111 ? 8.704 -6.332 -18.172 1.00 86.62 111 LEU A C 1
ATOM 857 O O . LEU A 1 111 ? 9.482 -5.502 -17.705 1.00 86.62 111 LEU A O 1
ATOM 861 N N . VAL A 1 112 ? 7.958 -7.115 -17.387 1.00 84.31 112 VAL A N 1
ATOM 862 C CA . VAL A 1 112 ? 8.068 -7.101 -15.919 1.00 84.31 112 VAL A CA 1
ATOM 863 C C . VAL A 1 112 ? 9.415 -7.677 -15.470 1.00 84.31 112 VAL A C 1
ATOM 865 O O . VAL A 1 112 ? 10.009 -7.167 -14.516 1.00 84.31 112 VAL A O 1
ATOM 868 N N . ASP A 1 113 ? 9.918 -8.697 -16.167 1.00 88.25 113 ASP A N 1
ATOM 869 C CA . ASP A 1 113 ? 11.237 -9.284 -15.914 1.00 88.25 113 ASP A CA 1
ATOM 870 C C . ASP A 1 113 ? 12.364 -8.292 -16.251 1.00 88.25 113 ASP A C 1
ATOM 872 O O . ASP A 1 113 ? 13.212 -7.992 -15.407 1.00 88.25 113 ASP A O 1
ATOM 876 N N . GLU A 1 114 ? 12.307 -7.660 -17.429 1.00 91.44 114 GLU A N 1
ATOM 877 C CA . GLU A 1 114 ? 13.277 -6.635 -17.839 1.00 91.44 114 GLU A CA 1
ATOM 878 C C . GLU A 1 114 ? 13.322 -5.453 -16.864 1.00 91.44 114 GLU A C 1
ATOM 880 O O . GLU A 1 114 ? 14.396 -5.014 -16.443 1.00 91.44 114 GLU A O 1
ATOM 885 N N . LEU A 1 115 ? 12.156 -4.963 -16.440 1.00 89.75 115 LEU A N 1
ATOM 886 C CA . LEU A 1 115 ? 12.057 -3.883 -15.463 1.00 89.75 115 LEU A CA 1
ATOM 887 C C . LEU A 1 115 ? 12.663 -4.275 -14.109 1.00 89.75 115 LEU A C 1
ATOM 889 O O . LEU A 1 115 ? 13.317 -3.454 -13.460 1.00 89.75 115 LEU A O 1
ATOM 893 N N . SER A 1 116 ? 12.479 -5.529 -13.694 1.00 89.94 116 SER A N 1
ATOM 894 C CA . SER A 1 116 ? 13.058 -6.055 -12.455 1.00 89.94 116 SER A CA 1
ATOM 895 C C . SER A 1 116 ? 14.584 -6.121 -12.549 1.00 89.94 116 SER A C 1
ATOM 897 O O . SER A 1 116 ? 15.279 -5.693 -11.624 1.00 89.94 116 SER A O 1
ATOM 899 N N . MET A 1 117 ? 15.119 -6.549 -13.694 1.00 93.25 117 MET A N 1
ATOM 900 C CA . MET A 1 117 ? 16.558 -6.548 -13.964 1.00 93.25 117 MET A CA 1
ATOM 901 C C . MET A 1 117 ? 17.150 -5.135 -13.976 1.00 93.25 117 MET A C 1
ATOM 903 O O . MET A 1 117 ? 18.196 -4.902 -13.367 1.00 93.25 117 MET A O 1
ATOM 907 N N . ILE A 1 118 ? 16.465 -4.168 -14.593 1.00 93.00 118 ILE A N 1
ATOM 908 C CA . ILE A 1 118 ? 16.871 -2.755 -14.573 1.00 93.00 118 ILE A CA 1
ATOM 909 C C . ILE A 1 118 ? 16.875 -2.220 -13.138 1.00 93.00 118 ILE A C 1
ATOM 911 O O . ILE A 1 118 ? 17.820 -1.539 -12.735 1.00 93.00 118 ILE A O 1
ATOM 915 N N . ARG A 1 119 ? 15.852 -2.546 -12.338 1.00 91.50 119 ARG A N 1
ATOM 916 C CA . ARG A 1 119 ? 15.779 -2.137 -10.930 1.00 91.50 119 ARG A CA 1
ATOM 917 C C . ARG A 1 119 ? 16.951 -2.695 -10.124 1.00 91.50 119 ARG A C 1
ATOM 919 O O . ARG A 1 119 ? 17.565 -1.941 -9.370 1.00 91.50 119 ARG A O 1
ATOM 926 N N . LEU A 1 120 ? 17.284 -3.973 -10.300 1.00 93.81 120 LEU A N 1
ATOM 927 C CA . LEU A 1 120 ? 18.455 -4.589 -9.671 1.00 93.81 120 LEU A CA 1
ATOM 928 C C . LEU A 1 120 ? 19.744 -3.885 -10.107 1.00 93.81 120 LEU A C 1
ATOM 930 O O . LEU A 1 120 ? 20.514 -3.452 -9.254 1.00 93.81 120 LEU A O 1
ATOM 934 N N . ALA A 1 121 ? 19.949 -3.681 -11.410 1.00 93.19 121 ALA A N 1
ATOM 935 C CA . ALA A 1 121 ? 21.118 -2.972 -11.925 1.00 93.19 121 ALA A CA 1
ATOM 936 C C . ALA A 1 121 ? 21.242 -1.551 -11.344 1.00 93.19 121 ALA A C 1
ATOM 938 O O . ALA A 1 121 ? 22.337 -1.134 -10.974 1.00 93.19 121 ALA A O 1
ATOM 939 N N . ALA A 1 122 ? 20.127 -0.831 -11.184 1.00 91.62 122 ALA A N 1
ATOM 940 C CA . ALA A 1 122 ? 20.106 0.494 -10.571 1.00 91.62 122 ALA A CA 1
ATOM 941 C C . ALA A 1 122 ? 20.531 0.477 -9.091 1.00 91.62 122 ALA A C 1
ATOM 943 O O . ALA A 1 122 ? 21.214 1.399 -8.653 1.00 91.62 122 ALA A O 1
ATOM 944 N N . HIS A 1 123 ? 20.191 -0.568 -8.327 1.00 89.81 123 HIS A N 1
ATOM 945 C CA . HIS A 1 123 ? 20.642 -0.721 -6.935 1.00 89.81 123 HIS A CA 1
ATOM 946 C C . HIS A 1 123 ? 22.152 -0.950 -6.808 1.00 89.81 123 HIS A C 1
ATOM 948 O O . HIS A 1 123 ? 22.750 -0.522 -5.823 1.00 89.81 123 HIS A O 1
ATOM 954 N N . TYR A 1 124 ? 22.766 -1.597 -7.800 1.00 91.12 124 TYR A N 1
ATOM 955 C CA . TYR A 1 124 ? 24.216 -1.812 -7.859 1.00 91.12 124 TYR A CA 1
ATOM 956 C C . TYR A 1 124 ? 24.952 -0.743 -8.673 1.00 91.12 124 TYR A C 1
ATOM 958 O O . TYR A 1 124 ? 26.177 -0.794 -8.797 1.00 91.12 124 TYR A O 1
ATOM 966 N N . SER A 1 125 ? 24.230 0.236 -9.223 1.00 88.94 125 SER A N 1
ATOM 967 C CA . SER A 1 125 ? 24.833 1.331 -9.965 1.00 88.94 125 SER A CA 1
ATOM 968 C C . SER A 1 125 ? 25.611 2.210 -8.998 1.00 88.94 125 SER A C 1
ATOM 970 O O . SER A 1 125 ? 25.043 2.961 -8.207 1.00 88.94 125 SER A O 1
ATOM 972 N N . ILE A 1 126 ? 26.935 2.147 -9.083 1.00 82.38 126 ILE A N 1
ATOM 973 C CA . ILE A 1 126 ? 27.806 3.076 -8.374 1.00 82.38 126 ILE A CA 1
ATOM 974 C C . ILE A 1 126 ? 27.659 4.421 -9.091 1.00 82.38 126 ILE A C 1
ATOM 976 O O . ILE A 1 126 ? 28.011 4.502 -10.275 1.00 82.38 126 ILE A O 1
ATOM 980 N N . PRO A 1 127 ? 27.116 5.468 -8.436 1.00 72.38 127 PRO A N 1
ATOM 981 C CA . PRO A 1 127 ? 26.999 6.764 -9.078 1.00 72.38 127 PRO A CA 1
ATOM 982 C C . PRO A 1 127 ? 28.395 7.204 -9.526 1.00 72.38 127 PRO A C 1
ATOM 984 O O . PRO A 1 127 ? 29.372 6.981 -8.797 1.00 72.38 127 PRO A O 1
ATOM 987 N N . PRO A 1 128 ? 28.529 7.813 -10.718 1.00 66.75 128 PRO A N 1
ATOM 988 C CA . PRO A 1 128 ? 29.802 8.391 -11.101 1.00 66.75 128 PRO A CA 1
ATOM 989 C C . PRO A 1 128 ? 30.231 9.345 -9.977 1.00 66.75 128 PRO A C 1
ATOM 991 O O . PRO A 1 128 ? 29.387 10.095 -9.476 1.00 66.75 128 PRO A O 1
ATOM 994 N N . PRO A 1 129 ? 31.498 9.297 -9.524 1.00 66.56 129 PRO A N 1
ATOM 995 C CA . PRO A 1 129 ? 31.939 10.114 -8.404 1.00 66.56 129 PRO A CA 1
ATOM 996 C C . PRO A 1 129 ? 31.569 11.574 -8.674 1.00 66.56 129 PRO A C 1
ATOM 998 O O . PRO A 1 129 ? 31.909 12.107 -9.733 1.00 66.56 129 PRO A O 1
ATOM 1001 N N . ALA A 1 130 ? 30.858 12.190 -7.720 1.00 65.56 130 ALA A N 1
ATOM 1002 C CA . ALA A 1 130 ? 30.271 13.533 -7.829 1.00 65.56 130 ALA A CA 1
ATOM 1003 C C . ALA A 1 130 ? 31.294 14.622 -8.204 1.00 65.56 130 ALA A C 1
ATOM 1005 O O . ALA A 1 130 ? 30.934 15.688 -8.694 1.00 65.56 130 ALA A O 1
ATOM 1006 N N . GLU A 1 131 ? 32.583 14.320 -8.054 1.00 55.69 131 GLU A N 1
ATOM 1007 C CA . GLU A 1 131 ? 33.677 15.087 -8.616 1.00 55.69 131 GLU A CA 1
ATOM 1008 C C . GLU A 1 131 ? 34.610 14.183 -9.442 1.00 55.69 131 GLU A C 1
ATOM 1010 O O . GLU A 1 131 ? 35.604 13.655 -8.939 1.00 55.69 131 GLU A O 1
ATOM 1015 N N . ARG A 1 132 ? 34.430 14.115 -10.768 1.00 47.91 132 ARG A N 1
ATOM 1016 C CA . ARG A 1 132 ? 35.603 13.990 -11.658 1.00 47.91 132 ARG A CA 1
ATOM 1017 C C . ARG A 1 132 ? 36.370 15.322 -11.655 1.00 47.91 132 ARG A C 1
ATOM 1019 O O . ARG A 1 132 ? 36.467 16.006 -12.663 1.00 47.91 132 ARG A O 1
ATOM 1026 N N . ARG A 1 133 ? 36.929 15.696 -10.499 1.00 49.44 133 ARG A N 1
ATOM 1027 C CA . ARG A 1 133 ? 38.041 16.661 -10.393 1.00 49.44 133 ARG A CA 1
ATOM 1028 C C . ARG A 1 133 ? 39.400 15.972 -10.360 1.00 49.44 133 ARG A C 1
ATOM 1030 O O . ARG A 1 133 ? 40.429 16.637 -10.341 1.00 49.44 133 ARG A O 1
ATOM 1037 N N . SER A 1 134 ? 39.431 14.642 -10.392 1.00 47.91 134 SER A N 1
ATOM 1038 C CA . SER A 1 134 ? 40.668 13.921 -10.655 1.00 47.91 134 SER A CA 1
ATOM 1039 C C . SER A 1 134 ? 40.835 13.738 -12.160 1.00 47.91 134 SER A C 1
ATOM 1041 O O . SER A 1 134 ? 40.253 12.837 -12.761 1.00 47.91 134 SER A O 1
ATOM 1043 N N . LEU A 1 135 ? 41.696 14.563 -12.756 1.00 46.28 135 LEU A N 1
ATOM 1044 C CA . LEU A 1 135 ? 42.305 14.299 -14.065 1.00 46.28 135 LEU A CA 1
ATOM 1045 C C . LEU A 1 135 ? 43.094 12.975 -14.084 1.00 46.28 135 LEU A C 1
ATOM 1047 O O . LEU A 1 135 ? 43.488 12.512 -15.146 1.00 46.28 135 LEU A O 1
ATOM 1051 N N . ARG A 1 136 ? 43.331 12.332 -12.934 1.00 46.81 136 ARG A N 1
ATOM 1052 C CA . ARG A 1 136 ? 44.035 11.053 -12.859 1.00 46.81 136 ARG A CA 1
ATOM 1053 C C . ARG A 1 136 ? 43.032 9.914 -12.979 1.00 46.81 136 ARG A C 1
ATOM 1055 O O . ARG A 1 136 ? 42.538 9.392 -11.982 1.00 46.81 136 ARG A O 1
ATOM 1062 N N . THR A 1 137 ? 42.738 9.509 -14.208 1.00 48.09 137 THR A N 1
ATOM 1063 C CA . THR A 1 137 ? 42.168 8.178 -14.433 1.00 48.09 137 THR A CA 1
ATOM 1064 C C . THR A 1 137 ? 43.258 7.129 -14.205 1.00 48.09 137 THR A C 1
ATOM 1066 O O . THR A 1 137 ? 44.399 7.341 -14.611 1.00 48.09 137 THR A O 1
ATOM 1069 N N . LEU A 1 138 ? 42.915 5.964 -13.653 1.00 51.72 138 LEU A N 1
ATOM 1070 C CA . LEU A 1 138 ? 43.823 4.803 -13.601 1.00 51.72 138 LEU A CA 1
ATOM 1071 C C . LEU A 1 138 ? 44.234 4.303 -15.004 1.00 51.72 138 LEU A C 1
ATOM 1073 O O . LEU A 1 138 ? 45.292 3.684 -15.157 1.00 51.72 138 LEU A O 1
ATOM 1077 N N . SER A 1 139 ? 43.444 4.642 -16.030 1.00 59.75 139 SER A N 1
ATOM 1078 C CA . SER A 1 139 ? 43.771 4.418 -17.440 1.00 59.75 139 SER A CA 1
ATOM 1079 C C . SER A 1 139 ? 45.035 5.175 -17.863 1.00 59.75 139 SER A C 1
ATOM 1081 O O . SER A 1 139 ? 45.263 6.325 -17.472 1.00 59.75 139 SER A O 1
ATOM 1083 N N . VAL A 1 140 ? 45.854 4.516 -18.685 1.00 53.88 140 VAL A N 1
ATOM 1084 C CA . VAL A 1 140 ? 47.065 5.082 -19.297 1.00 53.88 140 VAL A CA 1
ATOM 1085 C C . VAL A 1 140 ? 46.731 6.348 -20.102 1.00 53.88 140 VAL A C 1
ATOM 1087 O O . VAL A 1 140 ? 47.482 7.323 -20.041 1.00 53.88 140 VAL A O 1
ATOM 1090 N N . GLU A 1 141 ? 45.569 6.380 -20.763 1.00 52.38 141 GLU A N 1
ATOM 1091 C CA . GLU A 1 141 ? 45.105 7.502 -21.590 1.00 52.38 141 GLU A CA 1
ATOM 1092 C C . GLU A 1 141 ? 44.839 8.768 -20.763 1.00 52.38 141 GLU A C 1
ATOM 1094 O O . GLU A 1 141 ? 45.319 9.853 -21.094 1.00 52.38 141 GLU A O 1
ATOM 1099 N N . GLY A 1 142 ? 44.131 8.653 -19.634 1.00 55.88 142 GLY A N 1
ATOM 1100 C CA . GLY A 1 142 ? 43.858 9.830 -18.806 1.00 55.88 142 GLY A CA 1
ATOM 1101 C C . GLY A 1 142 ? 45.042 10.241 -17.931 1.00 55.88 142 GLY A C 1
ATOM 1102 O O . GLY A 1 142 ? 45.145 11.414 -17.584 1.00 55.88 142 GLY A O 1
ATOM 1103 N N . ARG A 1 143 ? 46.014 9.350 -17.670 1.00 58.28 143 ARG A N 1
ATOM 1104 C CA . ARG A 1 143 ? 47.321 9.769 -17.132 1.00 58.28 143 ARG A CA 1
ATOM 1105 C C . ARG A 1 143 ? 48.055 10.693 -18.107 1.00 58.28 143 ARG A C 1
ATOM 1107 O O . ARG A 1 143 ? 48.520 11.743 -17.668 1.00 58.28 143 ARG A O 1
ATOM 1114 N N . LYS A 1 144 ? 48.089 10.368 -19.408 1.00 54.94 144 LYS A N 1
ATOM 1115 C CA . LYS A 1 144 ? 48.674 11.239 -20.448 1.00 54.94 144 LYS A CA 1
ATOM 1116 C C . LYS A 1 144 ? 47.953 12.589 -20.547 1.00 54.94 144 LYS A C 1
ATOM 1118 O O . LYS A 1 144 ? 48.616 13.620 -20.588 1.00 54.94 144 LYS A O 1
ATOM 1123 N N . LEU A 1 145 ? 46.619 12.598 -20.498 1.00 52.62 145 LEU A N 1
ATOM 1124 C CA . LEU A 1 145 ? 45.820 13.834 -20.516 1.00 52.62 145 LEU A CA 1
ATOM 1125 C C . LEU A 1 145 ? 46.024 14.710 -19.268 1.00 52.62 145 LEU A C 1
ATOM 1127 O O . LEU A 1 145 ? 46.045 15.932 -19.378 1.00 52.62 145 LEU A O 1
ATOM 1131 N N . SER A 1 146 ? 46.240 14.110 -18.091 1.00 53.09 146 SER A N 1
ATOM 1132 C CA . SER A 1 146 ? 46.499 14.855 -16.848 1.00 53.09 146 SER A CA 1
ATOM 1133 C C . SER A 1 146 ? 47.823 15.623 -16.840 1.00 53.09 146 SER A C 1
ATOM 1135 O O . SER A 1 146 ? 47.940 16.634 -16.152 1.00 53.09 146 SER A O 1
ATOM 1137 N N . MET A 1 147 ? 48.805 15.170 -17.626 1.00 48.19 147 MET A N 1
ATOM 1138 C CA . MET A 1 147 ? 50.136 15.781 -17.706 1.00 48.19 147 MET A CA 1
ATOM 1139 C C . MET A 1 147 ? 50.171 17.018 -18.615 1.00 48.19 147 MET A C 1
ATOM 1141 O O . MET A 1 147 ? 51.144 17.764 -18.585 1.00 48.19 147 MET A O 1
ATOM 1145 N N . LEU A 1 148 ? 49.114 17.259 -19.397 1.00 57.69 148 LEU A N 1
ATOM 1146 C CA . LEU A 1 148 ? 49.008 18.402 -20.310 1.00 57.69 148 LEU A CA 1
ATOM 1147 C C . LEU A 1 148 ? 48.408 19.659 -19.648 1.00 57.69 148 LEU A C 1
ATOM 1149 O O . LEU A 1 148 ? 48.542 20.748 -20.191 1.00 57.69 148 LEU A O 1
ATOM 1153 N N . GLY A 1 149 ? 47.758 19.536 -18.481 1.00 52.34 149 GLY A N 1
ATOM 1154 C CA . GLY A 1 149 ? 46.988 20.624 -17.853 1.00 52.34 149 GLY A CA 1
ATOM 1155 C C . GLY A 1 149 ? 47.718 21.465 -16.797 1.00 52.34 149 GLY A C 1
ATOM 1156 O O . GLY A 1 149 ? 47.087 22.313 -16.171 1.00 52.34 149 GLY A O 1
ATOM 1157 N N . ALA A 1 150 ? 49.008 21.225 -16.546 1.00 52.22 150 ALA A N 1
ATOM 1158 C CA . ALA A 1 150 ? 49.727 21.820 -15.411 1.00 52.22 150 ALA A CA 1
ATOM 1159 C C . ALA A 1 150 ? 50.630 23.017 -15.762 1.00 52.22 150 ALA A C 1
ATOM 1161 O O . ALA A 1 150 ? 51.308 23.544 -14.882 1.00 52.22 150 ALA A O 1
ATOM 1162 N N . THR A 1 151 ? 50.657 23.477 -17.013 1.00 51.16 151 THR A N 1
ATOM 1163 C CA . THR A 1 151 ? 51.521 24.589 -17.426 1.00 51.16 151 THR A CA 1
ATOM 1164 C C . THR A 1 151 ? 50.742 25.629 -18.227 1.00 51.16 151 THR A C 1
ATOM 1166 O O . THR A 1 151 ? 50.253 25.360 -19.319 1.00 51.16 151 THR A O 1
ATOM 1169 N N . GLY A 1 152 ? 50.631 26.846 -17.677 1.00 61.69 152 GLY A N 1
ATOM 1170 C CA . GLY A 1 152 ? 50.162 28.029 -18.409 1.00 61.69 152 GLY A CA 1
ATOM 1171 C C . GLY A 1 152 ? 49.081 28.867 -17.717 1.00 61.69 152 GLY A C 1
ATOM 1172 O O . GLY A 1 152 ? 48.682 28.628 -16.577 1.00 61.69 152 GLY A O 1
ATOM 1173 N N . GLU A 1 153 ? 48.606 29.881 -18.443 1.00 52.69 153 GLU A N 1
ATOM 1174 C CA . GLU A 1 153 ? 47.680 30.934 -17.988 1.00 52.69 153 GLU A CA 1
ATOM 1175 C C . GLU A 1 153 ? 46.328 30.417 -17.469 1.00 52.69 153 GLU A C 1
ATOM 1177 O O . GLU A 1 153 ? 45.702 31.055 -16.620 1.00 52.69 153 GLU A O 1
ATOM 1182 N N . MET A 1 154 ? 45.890 29.239 -17.924 1.00 51.34 154 MET A N 1
ATOM 1183 C CA . MET A 1 154 ? 44.630 28.629 -17.492 1.00 51.34 154 MET A CA 1
ATOM 1184 C C . MET A 1 154 ? 44.668 28.202 -16.013 1.00 51.34 154 MET A C 1
ATOM 1186 O O . MET A 1 154 ? 43.660 28.323 -15.319 1.00 51.34 154 MET A O 1
ATOM 1190 N N . GLY A 1 155 ? 45.836 27.786 -15.503 1.00 58.72 155 GLY A N 1
ATOM 1191 C CA . GLY A 1 155 ? 46.010 27.438 -14.088 1.00 58.72 155 GLY A CA 1
ATOM 1192 C C . GLY A 1 155 ? 45.834 28.646 -13.165 1.00 58.72 155 GLY A C 1
ATOM 1193 O O . GLY A 1 155 ? 45.146 28.555 -12.150 1.00 58.72 155 GLY A O 1
ATOM 1194 N N . LYS A 1 156 ? 46.357 29.811 -13.574 1.00 61.78 156 LYS A N 1
ATOM 1195 C CA . LYS A 1 156 ? 46.231 31.069 -12.818 1.00 61.78 156 LYS A CA 1
ATOM 1196 C C . LYS A 1 156 ? 44.779 31.555 -12.747 1.00 61.78 156 LYS A C 1
ATOM 1198 O O . LYS A 1 156 ? 44.305 31.909 -11.672 1.00 61.78 156 LYS A O 1
ATOM 1203 N N . LYS A 1 157 ? 44.036 31.486 -13.860 1.00 60.50 157 LYS A N 1
ATOM 1204 C CA . LYS A 1 157 ? 42.599 31.834 -13.886 1.00 60.50 157 LYS A CA 1
ATOM 1205 C C . LYS A 1 157 ? 41.751 30.930 -12.988 1.00 60.50 157 LYS A C 1
ATOM 1207 O O . LYS A 1 157 ? 40.784 31.393 -12.384 1.00 60.50 157 LYS A O 1
ATOM 1212 N N . LEU A 1 158 ? 42.103 29.647 -12.886 1.00 55.53 158 LEU A N 1
ATOM 1213 C CA . LEU A 1 158 ? 41.378 28.698 -12.041 1.00 55.53 158 LEU A CA 1
ATOM 1214 C C . LEU A 1 158 ? 41.596 28.979 -10.542 1.00 55.53 158 LEU A C 1
ATOM 1216 O O . LEU A 1 158 ? 40.661 28.851 -9.750 1.00 55.53 158 LEU A O 1
ATOM 1220 N N . GLU A 1 159 ? 42.801 29.405 -10.151 1.00 62.62 159 GLU A N 1
ATOM 1221 C CA . GLU A 1 159 ? 43.095 29.832 -8.776 1.00 62.62 159 GLU A CA 1
ATOM 1222 C C . GLU A 1 159 ? 42.375 31.132 -8.398 1.00 62.62 159 GLU A C 1
ATOM 1224 O O . GLU A 1 159 ? 41.829 31.237 -7.296 1.00 62.62 159 GLU A O 1
ATOM 1229 N N . GLU A 1 160 ? 42.297 32.097 -9.316 1.00 68.31 160 GLU A N 1
ATOM 1230 C CA . GLU A 1 160 ? 41.565 33.348 -9.090 1.00 68.31 160 GLU A CA 1
ATOM 1231 C C . GLU A 1 160 ? 40.063 33.115 -8.885 1.00 68.31 160 GLU A C 1
ATOM 1233 O O . GLU A 1 160 ? 39.485 33.639 -7.928 1.00 68.31 160 GLU A O 1
ATOM 1238 N N . LEU A 1 161 ? 39.445 32.267 -9.715 1.00 64.75 161 LEU A N 1
ATOM 1239 C CA . LEU A 1 161 ? 38.038 31.873 -9.569 1.00 64.75 161 LEU A CA 1
ATOM 1240 C C . LEU A 1 161 ? 37.775 31.150 -8.243 1.00 64.75 161 LEU A C 1
ATOM 1242 O O . LEU A 1 161 ? 36.761 31.395 -7.587 1.00 64.75 161 LEU A O 1
ATOM 1246 N N . ARG A 1 162 ? 38.706 30.295 -7.805 1.00 61.22 162 ARG A N 1
ATOM 1247 C CA . ARG A 1 162 ? 38.599 29.582 -6.527 1.00 61.22 162 ARG A CA 1
ATOM 1248 C C . ARG A 1 162 ? 38.655 30.539 -5.337 1.00 61.22 162 ARG A C 1
ATOM 1250 O O . ARG A 1 162 ? 37.882 30.382 -4.395 1.00 61.22 162 ARG A O 1
ATOM 1257 N N . ARG A 1 163 ? 39.522 31.554 -5.395 1.00 68.62 163 ARG A N 1
ATOM 1258 C CA . ARG A 1 163 ? 39.622 32.592 -4.360 1.00 68.62 163 ARG A CA 1
ATOM 1259 C C . ARG A 1 163 ? 38.358 33.454 -4.289 1.00 68.62 163 ARG A C 1
ATOM 1261 O O . ARG A 1 163 ? 37.942 33.805 -3.189 1.00 68.62 163 ARG A O 1
ATOM 1268 N N . GLY A 1 164 ? 37.743 33.767 -5.432 1.00 69.44 164 GLY A N 1
ATOM 1269 C CA . GLY A 1 164 ? 36.463 34.484 -5.485 1.00 69.44 164 GLY A CA 1
ATOM 1270 C C . GLY A 1 164 ? 35.333 33.699 -4.817 1.00 69.44 164 GLY A C 1
ATOM 1271 O O . GLY A 1 164 ? 34.663 34.210 -3.926 1.00 69.44 164 GLY A O 1
ATOM 1272 N N . TYR A 1 165 ? 35.205 32.414 -5.151 1.00 65.50 165 TYR A N 1
ATOM 1273 C CA . TYR A 1 165 ? 34.156 31.557 -4.593 1.00 65.50 165 TYR A CA 1
ATOM 1274 C C . TYR A 1 165 ? 34.270 31.371 -3.071 1.00 65.50 165 TYR A C 1
ATOM 1276 O O . TYR A 1 165 ? 33.265 31.276 -2.367 1.00 65.50 165 TYR A O 1
ATOM 1284 N N . GLN A 1 166 ? 35.500 31.324 -2.548 1.00 66.44 166 GLN A N 1
ATOM 1285 C CA . GLN A 1 166 ? 35.751 31.216 -1.111 1.00 66.44 166 GLN A CA 1
ATOM 1286 C C . GLN A 1 166 ? 35.286 32.478 -0.364 1.00 66.44 166 GLN A C 1
ATOM 1288 O O . GLN A 1 166 ? 34.599 32.361 0.649 1.00 66.44 166 GLN A O 1
ATOM 1293 N N . LYS A 1 167 ? 35.582 33.664 -0.915 1.00 72.81 167 LYS A N 1
ATOM 1294 C CA . LYS A 1 167 ? 35.153 34.955 -0.356 1.00 72.81 167 LYS A CA 1
ATOM 1295 C C . LYS A 1 167 ? 33.635 35.113 -0.363 1.00 72.81 167 LYS A C 1
ATOM 1297 O O . LYS A 1 167 ? 33.067 35.512 0.647 1.00 72.81 167 LYS A O 1
ATOM 1302 N N . ASP A 1 168 ? 32.970 34.736 -1.453 1.00 70.62 168 ASP A N 1
ATOM 1303 C CA . ASP A 1 168 ? 31.505 34.812 -1.546 1.00 70.62 168 ASP A CA 1
ATOM 1304 C C . ASP A 1 168 ? 30.816 33.876 -0.545 1.00 70.62 168 ASP A C 1
ATOM 1306 O O . ASP A 1 168 ? 29.763 34.194 0.015 1.00 70.62 168 ASP A O 1
ATOM 1310 N N . LYS A 1 169 ? 31.416 32.709 -0.290 1.00 73.19 169 LYS A N 1
ATOM 1311 C CA . LYS A 1 169 ? 30.919 31.753 0.702 1.00 73.19 169 LYS A CA 1
ATOM 1312 C C . LYS A 1 169 ? 31.077 32.279 2.131 1.00 73.19 169 LYS A C 1
ATOM 1314 O O . LYS A 1 169 ? 30.174 32.080 2.941 1.00 73.19 169 LYS A O 1
ATOM 1319 N N . GLU A 1 170 ? 32.195 32.932 2.435 1.00 74.00 170 GLU A N 1
ATOM 1320 C CA . GLU A 1 170 ? 32.440 33.567 3.735 1.00 74.00 170 GLU A CA 1
ATOM 1321 C C . GLU A 1 170 ? 31.493 34.754 3.957 1.00 74.00 170 GLU A C 1
ATOM 1323 O O . GLU A 1 170 ? 30.805 34.784 4.974 1.00 74.00 170 GLU A O 1
ATOM 1328 N N . ALA A 1 171 ? 31.312 35.620 2.955 1.00 74.94 171 ALA A N 1
ATOM 1329 C CA . ALA A 1 171 ? 30.379 36.747 3.019 1.00 74.94 171 ALA A CA 1
ATOM 1330 C C . ALA A 1 171 ? 28.919 36.305 3.233 1.00 74.94 171 ALA A C 1
ATOM 1332 O O . ALA A 1 171 ? 28.189 36.893 4.030 1.00 74.94 171 ALA A O 1
ATOM 1333 N N . ARG A 1 172 ? 28.478 35.223 2.573 1.00 71.31 172 ARG A N 1
ATOM 1334 C CA . ARG A 1 172 ? 27.137 34.649 2.800 1.00 71.31 172 ARG A CA 1
ATOM 1335 C C . ARG A 1 172 ? 26.973 34.077 4.205 1.00 71.31 172 ARG A C 1
ATOM 1337 O O . ARG A 1 172 ? 25.881 34.144 4.765 1.00 71.31 172 ARG A O 1
ATOM 1344 N N . LYS A 1 173 ? 28.038 33.508 4.771 1.00 76.81 173 LYS A N 1
ATOM 1345 C CA . LYS A 1 173 ? 28.027 32.962 6.130 1.00 76.81 173 LYS A CA 1
ATOM 1346 C C . LYS A 1 173 ? 27.966 34.079 7.174 1.00 76.81 173 LYS A C 1
ATOM 1348 O O . LYS A 1 173 ? 27.224 33.950 8.141 1.00 76.81 173 LYS A O 1
ATOM 1353 N N . GLU A 1 174 ? 28.689 35.173 6.953 1.00 75.12 174 GLU A N 1
ATOM 1354 C CA . GLU A 1 174 ? 28.641 36.368 7.802 1.00 75.12 174 GLU A CA 1
ATOM 1355 C C . GLU A 1 174 ? 27.275 37.064 7.732 1.00 75.12 174 GLU A C 1
ATOM 1357 O O . GLU A 1 174 ? 26.706 37.388 8.771 1.00 75.12 174 GLU A O 1
ATOM 1362 N N . ALA A 1 175 ? 26.684 37.195 6.539 1.00 73.88 175 ALA A N 1
ATOM 1363 C CA . ALA A 1 175 ? 25.338 37.749 6.375 1.00 73.88 175 ALA A CA 1
ATOM 1364 C C . ALA A 1 175 ? 24.261 36.907 7.086 1.00 73.88 175 ALA A C 1
ATOM 1366 O O . ALA A 1 175 ? 23.362 37.454 7.723 1.00 73.88 175 ALA A O 1
ATOM 1367 N N . ALA A 1 176 ? 24.369 35.576 7.027 1.00 72.12 176 ALA A N 1
ATOM 1368 C CA . ALA A 1 176 ? 23.464 34.677 7.742 1.00 72.12 176 ALA A CA 1
ATOM 1369 C C . ALA A 1 176 ? 23.632 34.765 9.271 1.00 72.12 176 ALA A C 1
ATOM 1371 O O . ALA A 1 176 ? 22.645 34.690 10.001 1.00 72.12 176 ALA A O 1
ATOM 1372 N N . ALA A 1 177 ? 24.861 34.958 9.761 1.00 74.75 177 ALA A N 1
ATOM 1373 C CA . ALA A 1 177 ? 25.130 35.148 11.185 1.00 74.75 177 ALA A CA 1
ATOM 1374 C C . ALA A 1 177 ? 24.597 36.497 11.699 1.00 74.75 177 ALA A C 1
ATOM 1376 O O . ALA A 1 177 ? 24.005 36.543 12.773 1.00 74.75 177 ALA A O 1
ATOM 1377 N N . ALA A 1 178 ? 24.736 37.571 10.914 1.00 73.94 178 ALA A N 1
ATOM 1378 C CA . ALA A 1 178 ? 24.191 38.886 11.251 1.00 73.94 178 ALA A CA 1
ATOM 1379 C C . ALA A 1 178 ? 22.652 38.886 11.294 1.00 73.94 178 ALA A C 1
ATOM 1381 O O . ALA A 1 178 ? 22.065 39.439 12.220 1.00 73.94 178 ALA A O 1
ATOM 1382 N N . ALA A 1 179 ? 21.995 38.206 10.346 1.00 71.50 179 ALA A N 1
ATOM 1383 C CA . ALA A 1 179 ? 20.539 38.051 10.348 1.00 71.50 179 ALA A CA 1
ATOM 1384 C C . ALA A 1 179 ? 20.036 37.251 11.564 1.00 71.50 179 ALA A C 1
ATOM 1386 O O . ALA A 1 179 ? 19.020 37.600 12.154 1.00 71.50 179 ALA A O 1
ATOM 1387 N N . ALA A 1 180 ? 20.767 36.212 11.979 1.00 70.88 180 ALA A N 1
ATOM 1388 C CA . ALA A 1 180 ? 20.430 35.433 13.170 1.00 70.88 180 ALA A CA 1
ATOM 1389 C C . ALA A 1 180 ? 20.647 36.207 14.485 1.00 70.88 180 ALA A C 1
ATOM 1391 O O . ALA A 1 180 ? 19.977 35.916 15.474 1.00 70.88 180 ALA A O 1
ATOM 1392 N N . GLN A 1 181 ? 21.573 37.172 14.504 1.00 70.19 181 GLN A N 1
ATOM 1393 C CA . GLN A 1 181 ? 21.820 38.033 15.662 1.00 70.19 181 GLN A CA 1
ATOM 1394 C C . GLN A 1 181 ? 20.730 39.108 15.803 1.00 70.19 181 GLN A C 1
ATOM 1396 O O . GLN A 1 181 ? 20.224 39.301 16.899 1.00 70.19 181 GLN A O 1
ATOM 1401 N N . ALA A 1 182 ? 20.292 39.720 14.695 1.00 69.12 182 ALA A N 1
ATOM 1402 C CA . ALA A 1 182 ? 19.217 40.720 14.700 1.00 69.12 182 ALA A CA 1
ATOM 1403 C C . ALA A 1 182 ? 17.868 40.159 15.189 1.00 69.12 182 ALA A C 1
ATOM 1405 O O . ALA A 1 182 ? 17.124 40.855 15.865 1.00 69.12 182 ALA A O 1
ATOM 1406 N N . ILE A 1 183 ? 17.583 38.883 14.908 1.00 66.06 183 ILE A N 1
ATOM 1407 C CA . ILE A 1 183 ? 16.365 38.200 15.382 1.00 66.06 183 ILE A CA 1
ATOM 1408 C C . ILE A 1 183 ? 16.389 37.969 16.906 1.00 66.06 183 ILE A C 1
ATOM 1410 O O . ILE A 1 183 ? 15.335 37.840 17.513 1.00 66.06 183 ILE A O 1
ATOM 1414 N N . LYS A 1 184 ? 17.570 37.927 17.539 1.00 63.72 184 LYS A N 1
ATOM 1415 C CA . LYS A 1 184 ? 17.706 37.738 18.995 1.00 63.72 184 LYS A CA 1
ATOM 1416 C C . LYS A 1 184 ? 17.664 39.032 19.805 1.00 63.72 184 LYS A C 1
ATOM 1418 O O . LYS A 1 184 ? 17.452 38.949 21.006 1.00 63.72 184 LYS A O 1
ATOM 1423 N N . ASP A 1 185 ? 17.898 40.181 19.176 1.00 57.78 185 ASP A N 1
ATOM 1424 C CA . ASP A 1 185 ? 17.893 41.485 19.853 1.00 57.78 185 ASP A CA 1
ATOM 1425 C C . ASP A 1 185 ? 16.490 42.150 19.836 1.00 57.78 185 ASP A C 1
ATOM 1427 O O . ASP A 1 185 ? 16.301 43.190 20.464 1.00 57.78 185 ASP A O 1
ATOM 1431 N N . GLU A 1 186 ? 15.507 41.559 19.133 1.00 55.09 186 GLU A N 1
ATOM 1432 C CA . GLU A 1 186 ? 14.092 41.989 19.085 1.00 55.09 186 GLU A CA 1
ATOM 1433 C C . GLU A 1 186 ? 13.140 41.169 19.999 1.00 55.09 186 GLU A C 1
ATOM 1435 O O . GLU A 1 186 ? 11.956 41.503 20.079 1.00 55.09 186 GLU A O 1
ATOM 1440 N N . GLU A 1 187 ? 13.637 40.144 20.711 1.00 48.12 187 GLU A N 1
ATOM 1441 C CA . GLU A 1 187 ? 12.935 39.413 21.797 1.00 48.12 187 GLU A CA 1
ATOM 1442 C C . GLU A 1 187 ? 13.358 39.911 23.189 1.00 48.12 187 GLU A C 1
ATOM 1444 O O . GLU A 1 187 ? 12.468 40.021 24.067 1.00 48.12 187 GLU A O 1
#

pLDDT: mean 81.44, std 15.42, range [46.28, 96.5]

Radius of gyration: 27.39 Å; chains: 1; bounding box: 69×56×44 Å

Secondary structure (DSSP, 8-state):
-HHHHHHHHTSTTEEE-S---SSEEEEEESSS-HHHHHHHHHHTT---EEETTTTEEEEE--GGGGSTTHHHHHHHHHHHHHHHHHHS-TT---HHHHHHHHHHH---HHHHHHHHHHHHHHHT--PPPS-TT----SSHHHHHHHTTSSSSHHHHHHHHHHHHHHHHHHHHHHHHHHHHHHTTS--

InterPro domains:
  IPR015422 Pyridoxal phosphate-dependent transferase, small domain [G3DSA:3.90.1150.10] (1-85)
  IPR015424 Pyridoxal phosphate-dependent transferase [SSF53383] (2-79)
  IPR050477 Group II Amino Acid Decarboxylases [PTHR42735] (1-137)

Foldseek 3Di:
DVVLVVLQVVDPQKDWDDDPPDFKTKIDGPQAQQQQLVVQCVVVVADWAFDQVPTIIMHGHDPVCVPPCNSVVSSVSSVVSSVVRNPDDRPDADPRRVVSVVVNPDPDVVVVVVVVVVVVVVVVDDPDPPDPPPCDDVDPVSVVVVVVPPDDDVVVVVVVVVVVVVVVVVVVVVVVVVVVVVVVVVD

Sequence (187 aa):
TRQLAYRLQGIDGISIKGSADLCVVAFTTSEVNVYNLVDFMVHKGWHVDPLLSPAAARIPITLSMCEEGVIEHFIEDLEVGICNLKSMESDKLGTTASFYHMLKKVNDKTLVDELSMIRLAAHYSIPPPAERRSLRTLSVEGRKLSMLGATGEMGKKLEELRRGYQKDKEARKEAAAAAAQAIKDEE